Protein AF-A0A8H3MA98-F1 (afdb_monomer_lite)

Sequence (346 aa):
MFLDQIIQPDSAFFKSWNEIKNSLHNKKGPIPLWYKHMINQYTLNPNNLRLNFDLPHLPQQTLHVKRLKKGFNSPNQTICPRNSWAHFWSPSVKDTTYGKILSKDNHNPNSPMMIMEHWVLCPIIDNSNDTREHTPNSRPNFLQPCKGCSLHYPYYIADLRPKTTERHTKKRVQTTQSHHSLRILAYNDYLRTHQLLDIESYRTFDNISLSSNFILNRYPLTFLHHFFLLSSDTVVTLFNFYETLSSFSLDTIIEIYTDGACNLEQRQDITMGIGWHITQPSTPLPITFSGSCKHFPSSTKAEAYAICTALLICPPRSKVNIYTDSLCCINTFHTITNALPHQDDN

Organism: NCBI:txid94130

pLDDT: mean 71.19, std 16.83, range [31.03, 95.56]

Foldseek 3Di:
DDPLLQAAQLQFFGDDPVSSLVVDPDNDDDDDPVVVVCLVPQAPDSVGRTGPDGDPDRPLRPPPPPDDDLPDPDAFDKDQDPQDKDWAQDPVVNWIWIWGWGIWGRHDPPDIDTDTFTKDDDPPPPPDDDPPPQDQQRDFQKIFGDPDDPPDDPPPPDDVPPPDDDDDDGPIDGDPGGRSSSGSSNVSVVCVVVVVPPVCPVVPPDPPPDDPPPPPPPDDPPFDDDDDDDDPVVSVLLQVLLVVQVPDDLAWEWEKEWAKAWDPPDPPFGKIKTKMWTPPPDDPDTPIDMDMDRPPDDRVVSRVVNVVSVVSSHDPSHHYDYHYPPPVVVVVVVVVVVPDPDPPDD

Secondary structure (DSSP, 8-state):
--HHHHB-TTSSBBPPHHHHHHHSS---SPPPHHHHHHHHHHEEETTTTEESS--SS---------PPP---SSSS-EE--TT-EEEEEETTTTEEEEEEEEEEE--STT--EEEEEEEEEPP----S-------GGGS--EEEE-S--TT--TT-------S---------EE-SS-HHHHHHHHHHHHHHHTT---TTTTTTS----S-HHHHTTTS-TTSSSSS----HHHHHHHHHHHHHHHTS-TT-EEEEEEEEEEE-S-TT--EEEEEEEEEES--SS--EEEEEE-SS--HHHHHHHHHHHHHHTSPTT-EEEEE---HHHHHHHHHHHHHS------

InterPro domains:
  IPR002156 Ribonuclease H domain [PF00075] (254-336)
  IPR002156 Ribonuclease H domain [PS50879] (250-346)
  IPR012337 Ribonuclease H-like superfamily [SSF53098] (254-335)
  IPR036397 Ribonuclease H superfamily [G3DSA:3.30.420.10] (243-345)

Radius of gyration: 27.19 Å; chains: 1; bounding box: 60×54×78 Å

Structure (mmCIF, N/CA/C/O backbone):
data_AF-A0A8H3MA98-F1
#
_entry.id   AF-A0A8H3MA98-F1
#
loop_
_atom_site.group_PDB
_atom_site.id
_atom_site.type_symbol
_atom_site.label_atom_id
_atom_site.label_alt_id
_atom_site.label_comp_id
_atom_site.label_asym_id
_atom_site.label_entity_id
_atom_site.label_seq_id
_atom_site.pdbx_PDB_ins_code
_atom_site.Cartn_x
_atom_site.Cartn_y
_atom_site.Cartn_z
_atom_site.occupancy
_atom_site.B_iso_or_equiv
_atom_si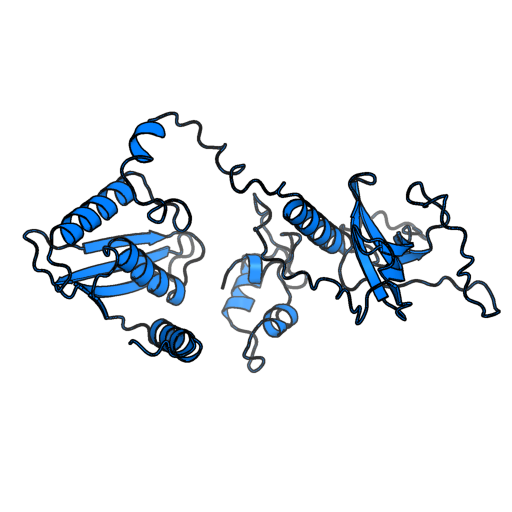te.auth_seq_id
_atom_site.auth_comp_id
_atom_site.auth_asym_id
_atom_site.auth_atom_id
_atom_site.pdbx_PDB_model_num
ATOM 1 N N . MET A 1 1 ? -8.381 2.790 -0.176 1.00 57.81 1 MET A N 1
ATOM 2 C CA . MET A 1 1 ? -7.480 2.959 -1.335 1.00 57.81 1 MET A CA 1
ATOM 3 C C . MET A 1 1 ? -6.496 4.053 -0.986 1.00 57.81 1 MET A C 1
ATOM 5 O O . MET A 1 1 ? -6.929 5.127 -0.588 1.00 57.81 1 MET A O 1
ATOM 9 N N . PHE A 1 2 ? -5.207 3.749 -1.040 1.00 61.91 2 PHE A N 1
ATOM 10 C CA . PHE A 1 2 ? -4.148 4.663 -0.618 1.00 61.91 2 PHE A CA 1
ATOM 11 C C . PHE A 1 2 ? -3.577 5.442 -1.807 1.00 61.91 2 PHE A C 1
ATOM 13 O O . PHE A 1 2 ? -3.721 5.031 -2.960 1.00 61.91 2 PHE A O 1
ATOM 20 N N . LEU A 1 3 ? -2.960 6.593 -1.532 1.00 66.12 3 LEU A N 1
ATOM 21 C CA . LEU A 1 3 ? -2.470 7.494 -2.574 1.00 66.12 3 LEU A CA 1
ATOM 22 C C . LEU A 1 3 ? -1.327 6.861 -3.399 1.00 66.12 3 LEU A C 1
ATOM 24 O O . LEU A 1 3 ? -1.285 7.002 -4.616 1.00 66.12 3 LEU A O 1
ATOM 28 N N . ASP A 1 4 ? -0.466 6.068 -2.767 1.00 63.50 4 ASP A N 1
ATOM 29 C CA . ASP A 1 4 ? 0.583 5.254 -3.402 1.00 63.50 4 ASP A CA 1
ATOM 30 C C . ASP A 1 4 ? 0.032 4.180 -4.370 1.00 63.50 4 ASP A C 1
ATOM 32 O O . ASP A 1 4 ? 0.682 3.791 -5.348 1.00 63.50 4 ASP A O 1
ATOM 36 N N . GLN A 1 5 ? -1.204 3.721 -4.153 1.00 68.00 5 GLN A N 1
ATOM 37 C CA . GLN A 1 5 ? -1.872 2.769 -5.042 1.00 68.00 5 GLN A CA 1
ATOM 38 C C . GLN A 1 5 ? -2.332 3.426 -6.344 1.00 68.00 5 GLN A C 1
ATOM 40 O O . GLN A 1 5 ? -2.392 2.744 -7.368 1.00 68.00 5 GLN A O 1
ATOM 45 N N . ILE A 1 6 ? -2.581 4.737 -6.340 1.00 75.00 6 ILE A N 1
ATOM 46 C CA . ILE A 1 6 ? -3.140 5.483 -7.476 1.00 75.00 6 ILE A CA 1
ATOM 47 C C . ILE A 1 6 ? -2.177 6.495 -8.095 1.00 75.00 6 ILE A C 1
ATOM 49 O O . ILE A 1 6 ? -2.437 6.938 -9.206 1.00 75.00 6 ILE A O 1
ATOM 53 N N . ILE A 1 7 ? -1.067 6.829 -7.438 1.00 76.88 7 ILE A N 1
ATOM 54 C CA . ILE A 1 7 ? 0.008 7.674 -7.972 1.00 76.88 7 ILE A CA 1
ATOM 55 C C . ILE A 1 7 ? 1.141 6.798 -8.520 1.00 76.88 7 ILE A C 1
ATOM 57 O O . ILE A 1 7 ? 1.413 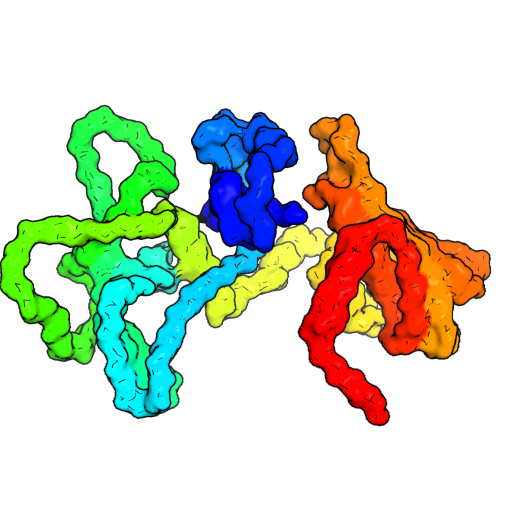5.701 -8.024 1.00 76.88 7 ILE A O 1
ATOM 61 N N . GLN A 1 8 ? 1.780 7.253 -9.593 1.00 73.00 8 GLN A N 1
ATOM 62 C CA . GLN A 1 8 ? 2.934 6.602 -10.203 1.00 73.00 8 GLN A CA 1
ATOM 63 C C . GLN A 1 8 ? 4.153 6.611 -9.260 1.00 73.00 8 GLN A C 1
ATOM 65 O O . GLN A 1 8 ? 4.227 7.424 -8.341 1.00 73.00 8 GLN A O 1
ATOM 70 N N . PRO A 1 9 ? 5.132 5.707 -9.441 1.00 66.94 9 PRO A N 1
ATOM 71 C CA . PRO A 1 9 ? 6.329 5.650 -8.592 1.00 66.94 9 PRO A CA 1
ATOM 72 C C . PRO A 1 9 ? 7.125 6.950 -8.511 1.00 66.94 9 PRO A C 1
ATOM 74 O O . PRO A 1 9 ? 7.810 7.189 -7.524 1.00 66.94 9 PRO A O 1
ATOM 77 N N . ASP A 1 10 ? 7.012 7.797 -9.529 1.00 63.84 10 ASP A N 1
ATOM 78 C CA . ASP A 1 10 ? 7.656 9.104 -9.585 1.00 63.84 10 ASP A CA 1
ATOM 79 C C . ASP A 1 10 ? 6.966 10.202 -8.777 1.00 63.84 10 ASP A C 1
ATOM 81 O O . ASP A 1 10 ? 7.481 11.311 -8.703 1.00 63.84 10 ASP A O 1
ATOM 85 N N . SER A 1 11 ? 5.831 9.898 -8.143 1.00 70.75 11 SER A N 1
ATOM 86 C CA . SER A 1 11 ? 5.064 10.840 -7.321 1.00 70.75 11 SER A CA 1
ATOM 87 C C . SER A 1 11 ? 4.593 12.096 -8.060 1.00 70.75 11 SER A C 1
ATOM 89 O O . SER A 1 11 ? 4.172 13.049 -7.417 1.00 70.75 11 SER A O 1
ATOM 91 N N . ALA A 1 12 ? 4.637 12.093 -9.396 1.00 73.50 12 ALA A N 1
ATOM 92 C CA . ALA A 1 12 ? 4.340 13.263 -10.222 1.00 73.50 12 ALA A CA 1
ATOM 93 C C . ALA A 1 12 ? 3.040 13.110 -11.030 1.00 73.50 12 ALA A C 1
ATOM 95 O O . ALA A 1 12 ? 2.461 14.101 -11.480 1.00 73.50 12 ALA A O 1
ATOM 96 N N . PHE A 1 13 ? 2.563 11.877 -11.219 1.00 79.94 13 PHE A N 1
ATOM 97 C CA . PHE A 1 13 ? 1.403 11.574 -12.059 1.00 79.94 13 PHE A CA 1
ATOM 98 C C . PHE A 1 13 ? 0.462 10.575 -11.386 1.00 79.94 13 PHE A C 1
ATOM 100 O O . PHE A 1 13 ? 0.907 9.652 -10.705 1.00 79.94 13 PHE A O 1
ATOM 107 N N . PHE A 1 14 ? -0.844 10.682 -11.636 1.00 82.62 14 PHE A N 1
ATOM 108 C CA . PHE A 1 14 ? -1.758 9.574 -11.364 1.00 82.62 14 PHE A CA 1
ATOM 109 C C . PHE A 1 14 ? -1.516 8.414 -12.338 1.00 82.62 14 PHE A C 1
ATOM 111 O O . PHE A 1 14 ? -1.150 8.592 -13.503 1.00 82.62 14 PHE A O 1
ATOM 118 N N . LYS A 1 15 ? -1.768 7.198 -11.860 1.00 79.50 15 LYS A N 1
ATOM 119 C CA . LYS A 1 15 ? -1.926 6.011 -12.696 1.00 79.50 15 LYS A CA 1
ATOM 120 C C . LYS A 1 15 ? -3.185 6.156 -13.544 1.00 79.50 15 LYS A C 1
ATOM 122 O O . LYS A 1 15 ? -4.213 6.688 -13.103 1.00 79.50 15 LYS A O 1
ATOM 127 N N . SER A 1 16 ? -3.124 5.643 -14.766 1.00 84.81 16 SER A N 1
ATOM 128 C CA . SER A 1 16 ? -4.316 5.556 -15.607 1.00 84.81 16 SER A CA 1
ATOM 129 C C . SER A 1 16 ? -5.339 4.598 -14.986 1.00 84.81 16 SER A C 1
ATOM 131 O O . SER A 1 16 ? -4.982 3.665 -14.259 1.00 84.81 16 SER A O 1
ATOM 133 N N . TRP A 1 17 ? -6.626 4.772 -15.303 1.00 84.62 17 TRP A N 1
ATOM 134 C CA . TRP A 1 17 ? -7.657 3.862 -14.797 1.00 84.62 17 TRP A CA 1
ATOM 135 C C . TRP A 1 17 ? -7.364 2.411 -15.185 1.00 84.62 17 TRP A C 1
ATOM 137 O O . TRP A 1 17 ? -7.581 1.506 -14.388 1.00 84.62 17 TRP A O 1
ATOM 147 N N . ASN A 1 18 ? -6.810 2.185 -16.378 1.00 82.25 18 ASN A N 1
ATOM 148 C CA . ASN A 1 18 ? -6.429 0.854 -16.841 1.00 82.25 18 ASN A CA 1
ATOM 149 C C . ASN A 1 18 ? -5.330 0.226 -15.968 1.00 82.25 18 ASN A C 1
ATOM 151 O O . ASN A 1 18 ? -5.401 -0.963 -15.664 1.00 82.25 18 ASN A O 1
ATOM 155 N N . GLU A 1 19 ? -4.348 1.008 -15.519 1.00 80.62 19 GLU A N 1
ATOM 156 C CA . GLU A 1 19 ? -3.292 0.539 -14.612 1.00 80.62 19 GLU A CA 1
ATOM 157 C C . GLU A 1 19 ? -3.839 0.196 -13.225 1.00 80.62 19 GLU A C 1
ATOM 159 O O . GLU A 1 19 ? -3.534 -0.872 -12.696 1.00 80.62 19 GLU A O 1
ATOM 164 N N . ILE A 1 20 ? -4.695 1.055 -12.663 1.00 81.25 20 ILE A N 1
ATOM 165 C CA . ILE A 1 20 ? -5.350 0.800 -11.371 1.00 81.25 20 ILE A CA 1
ATOM 166 C C . ILE A 1 20 ? -6.226 -0.449 -11.487 1.00 81.25 20 ILE A C 1
ATOM 168 O O . ILE A 1 20 ? -6.108 -1.376 -10.690 1.00 81.25 20 ILE A O 1
ATOM 172 N N . LYS A 1 21 ? -7.036 -0.535 -12.541 1.00 82.75 21 LYS A N 1
ATOM 173 C CA . LYS A 1 21 ? -7.922 -1.665 -12.828 1.00 82.75 21 LYS A CA 1
ATOM 174 C C . LYS A 1 21 ? -7.175 -2.990 -12.970 1.00 82.75 21 LYS A C 1
ATOM 176 O O . LYS A 1 21 ? -7.699 -4.020 -12.557 1.00 82.75 21 LYS A O 1
ATOM 181 N N . ASN A 1 22 ? -5.948 -2.982 -13.494 1.00 78.25 22 ASN A N 1
ATOM 182 C CA . ASN A 1 22 ? -5.110 -4.182 -13.570 1.00 78.25 22 ASN A CA 1
ATOM 183 C C . ASN A 1 22 ? -4.686 -4.713 -12.194 1.00 78.25 22 ASN A C 1
ATOM 185 O O . ASN A 1 22 ? -4.449 -5.916 -12.072 1.00 78.25 22 ASN A O 1
ATOM 189 N N . SER A 1 23 ? -4.609 -3.843 -11.182 1.00 70.94 23 SER A N 1
ATOM 190 C CA . SER A 1 23 ? -4.296 -4.212 -9.795 1.00 70.94 23 SER A CA 1
ATOM 191 C C . SER A 1 23 ? -5.515 -4.645 -8.971 1.00 70.94 23 SER A C 1
ATOM 193 O O . SER A 1 23 ? -5.351 -5.264 -7.925 1.00 70.94 23 SER A O 1
ATOM 195 N N . LEU A 1 24 ? -6.736 -4.360 -9.439 1.00 77.06 24 LEU A N 1
ATOM 196 C CA . LEU A 1 24 ? -7.974 -4.716 -8.745 1.00 77.06 24 LEU A CA 1
ATOM 197 C C . LEU A 1 24 ? -8.388 -6.169 -9.030 1.00 77.06 24 LEU A C 1
ATOM 199 O O . LEU A 1 24 ? -8.248 -6.671 -10.149 1.00 77.06 24 LEU A O 1
ATOM 203 N N . HIS A 1 25 ? -8.984 -6.824 -8.028 1.00 73.12 25 HIS A N 1
ATOM 204 C CA . HIS A 1 25 ? -9.571 -8.161 -8.178 1.00 73.12 25 HIS A CA 1
ATOM 205 C C . HIS A 1 25 ? -10.754 -8.167 -9.157 1.00 73.12 25 HIS A C 1
ATOM 207 O O . HIS A 1 25 ? -10.873 -9.072 -9.983 1.00 73.12 25 HIS A O 1
ATOM 213 N N . ASN A 1 26 ? -11.604 -7.135 -9.111 1.00 74.06 26 ASN A N 1
ATOM 214 C CA . ASN A 1 26 ? -12.725 -6.989 -10.033 1.00 74.06 26 ASN A CA 1
ATOM 215 C C . ASN A 1 26 ? -12.369 -6.033 -11.181 1.00 74.06 26 ASN A C 1
ATOM 217 O O . ASN A 1 26 ? -12.144 -4.841 -10.977 1.00 74.06 26 ASN A O 1
ATOM 221 N N . LYS A 1 27 ? -12.342 -6.568 -12.406 1.00 79.31 27 LYS A N 1
ATOM 222 C CA . LYS A 1 27 ? -11.971 -5.847 -13.636 1.00 79.31 27 LYS A CA 1
ATOM 223 C C . LYS A 1 27 ? -13.184 -5.454 -14.485 1.00 79.31 27 LYS A C 1
ATOM 225 O O . LYS A 1 27 ? -13.029 -5.113 -15.658 1.00 79.31 27 LYS A O 1
ATOM 230 N N . LYS A 1 28 ? -14.401 -5.525 -13.949 1.00 77.25 28 LYS A N 1
ATOM 231 C CA . LYS A 1 28 ? -15.627 -5.146 -14.667 1.00 77.25 28 LYS A CA 1
ATOM 232 C C . LYS A 1 28 ? -16.177 -3.822 -14.141 1.00 77.25 28 LYS A C 1
ATOM 234 O O . LYS A 1 28 ? -15.921 -3.448 -13.004 1.00 77.25 28 LYS A O 1
ATOM 239 N N . GLY A 1 29 ? -16.930 -3.127 -14.991 1.00 79.44 29 GLY A N 1
ATOM 240 C CA . GLY A 1 29 ? -17.639 -1.901 -14.631 1.00 79.44 29 GLY A CA 1
ATOM 241 C C . GLY A 1 29 ? -17.067 -0.611 -15.237 1.00 79.44 29 GLY A C 1
ATOM 242 O O . GLY A 1 29 ? -15.971 -0.617 -15.818 1.00 79.44 29 GLY A O 1
ATOM 243 N N . PRO A 1 30 ? -17.846 0.483 -15.139 1.00 85.06 30 PRO A N 1
ATOM 244 C CA . PRO A 1 30 ? -17.470 1.803 -15.630 1.00 85.06 30 PRO A CA 1
ATOM 245 C C . PRO A 1 30 ? -16.356 2.427 -14.781 1.00 85.06 30 PRO A C 1
ATOM 247 O O . PRO A 1 30 ? -16.070 1.985 -13.669 1.00 85.06 30 PRO A O 1
ATOM 250 N N . ILE A 1 31 ? -15.731 3.482 -15.308 1.00 84.81 31 ILE A N 1
ATOM 251 C CA . ILE A 1 31 ? -14.757 4.285 -14.560 1.00 84.81 31 ILE A CA 1
ATOM 252 C C . ILE A 1 31 ? -15.473 4.921 -13.353 1.00 84.81 31 ILE A C 1
ATOM 254 O O . ILE A 1 31 ? -16.435 5.666 -13.574 1.00 84.81 31 ILE A O 1
ATOM 258 N N . PRO A 1 32 ? -15.026 4.673 -12.109 1.00 84.69 32 PRO A N 1
ATOM 259 C CA . PRO A 1 32 ? -15.667 5.209 -10.919 1.00 84.69 32 PRO A CA 1
ATOM 260 C C . PRO A 1 32 ? -15.690 6.734 -10.899 1.00 84.69 32 PRO A C 1
ATOM 262 O O . PRO A 1 32 ? -14.745 7.399 -11.332 1.00 84.69 32 PRO A O 1
ATOM 265 N N . LEU A 1 33 ? -16.754 7.292 -10.323 1.00 84.75 33 LEU A N 1
ATOM 266 C CA . LEU A 1 33 ? -16.914 8.740 -10.179 1.00 84.75 33 LEU A CA 1
ATOM 267 C C . LEU A 1 33 ? -15.810 9.362 -9.319 1.00 84.75 33 LEU A C 1
ATOM 269 O O . LEU A 1 33 ? -15.324 10.438 -9.657 1.00 84.75 33 LEU A O 1
ATOM 273 N N . TRP A 1 34 ? -15.344 8.660 -8.280 1.00 84.94 34 TRP A N 1
ATOM 274 C CA . TRP A 1 34 ? -14.235 9.134 -7.448 1.00 84.94 34 TRP A CA 1
ATOM 275 C C . TRP A 1 34 ? -12.949 9.337 -8.265 1.00 84.94 34 TRP A C 1
ATOM 277 O O . TRP A 1 34 ? -12.231 10.302 -8.028 1.00 84.94 34 TRP A O 1
ATOM 287 N N . TYR A 1 35 ? -12.676 8.489 -9.266 1.00 85.50 35 TYR A N 1
ATOM 288 C CA . TYR A 1 35 ? -11.464 8.595 -10.088 1.00 85.50 35 TYR A CA 1
ATOM 289 C C . TYR A 1 35 ? -11.525 9.831 -10.984 1.00 85.50 35 TYR A C 1
ATOM 291 O O . TYR A 1 35 ? -10.573 10.604 -11.054 1.00 85.50 35 TYR A O 1
ATOM 299 N N . LYS A 1 36 ? -12.688 10.067 -11.607 1.00 85.19 36 LYS A N 1
ATOM 300 C CA . LYS A 1 36 ? -12.942 11.284 -12.391 1.00 85.19 36 LYS A CA 1
ATOM 301 C C . LYS A 1 36 ? -12.827 12.538 -11.525 1.00 85.19 36 LYS A C 1
ATOM 303 O O . LYS A 1 36 ? -12.210 13.512 -11.939 1.00 85.19 36 LYS A O 1
ATOM 308 N N . HIS A 1 37 ? -13.386 12.495 -10.316 1.00 84.12 37 HIS A N 1
ATOM 309 C CA . HIS A 1 37 ? -13.296 13.592 -9.359 1.00 84.12 37 HIS A CA 1
ATOM 310 C C . HIS A 1 37 ? -11.841 13.888 -8.974 1.00 84.12 37 HIS A C 1
ATOM 312 O O . HIS A 1 37 ? -11.422 15.040 -9.018 1.00 84.12 37 HIS A O 1
ATOM 318 N N . MET A 1 38 ? -11.052 12.854 -8.670 1.00 80.44 38 MET A N 1
ATOM 319 C CA . MET A 1 38 ? -9.644 13.021 -8.315 1.00 80.44 38 MET A CA 1
ATOM 320 C C . MET A 1 38 ? -8.817 13.626 -9.448 1.00 80.44 38 MET A C 1
ATOM 322 O O . MET A 1 38 ? -8.054 14.553 -9.198 1.00 80.44 38 MET A O 1
ATOM 326 N N . ILE A 1 39 ? -8.993 13.154 -10.686 1.00 84.94 39 ILE A N 1
ATOM 327 C CA . ILE A 1 39 ? -8.307 13.749 -11.838 1.00 84.94 39 ILE A CA 1
ATOM 328 C C . ILE A 1 39 ? -8.674 15.227 -11.963 1.00 84.94 39 ILE A C 1
ATOM 330 O O . ILE A 1 39 ? -7.790 16.068 -12.075 1.00 84.94 39 ILE A O 1
ATOM 334 N N . ASN A 1 40 ? -9.962 15.555 -11.904 1.00 82.38 40 ASN A N 1
ATOM 335 C CA . ASN A 1 40 ? -10.417 16.927 -12.117 1.00 82.38 40 ASN A CA 1
ATOM 336 C C . ASN A 1 40 ? -9.911 17.908 -11.047 1.00 82.38 40 ASN A C 1
ATOM 338 O O . ASN A 1 40 ? -9.696 19.071 -11.363 1.00 82.38 40 ASN A O 1
ATOM 342 N N . GLN A 1 41 ? -9.741 17.459 -9.801 1.00 80.62 41 GLN A N 1
ATOM 343 C CA . GLN A 1 41 ? -9.346 18.325 -8.681 1.00 80.62 41 GLN A CA 1
ATOM 344 C C . GLN A 1 41 ? -7.829 18.404 -8.475 1.00 80.62 41 GLN A C 1
ATOM 346 O O . GLN A 1 41 ? -7.305 19.444 -8.080 1.00 80.62 41 GLN A O 1
ATOM 351 N N . TYR A 1 42 ? -7.119 17.304 -8.723 1.00 78.88 42 TYR A N 1
ATOM 352 C CA . TYR A 1 42 ? -5.721 17.147 -8.317 1.00 78.88 42 TYR A CA 1
ATOM 353 C C . TYR A 1 42 ? -4.749 17.058 -9.493 1.00 78.88 42 TYR A C 1
ATOM 355 O O . TYR A 1 42 ? -3.586 16.718 -9.291 1.00 78.88 42 TYR A O 1
ATOM 363 N N . THR A 1 43 ? -5.198 17.338 -10.722 1.00 81.19 43 THR A N 1
ATOM 364 C CA . THR A 1 43 ? -4.310 17.395 -11.891 1.00 81.19 43 THR A CA 1
ATOM 365 C C . THR A 1 43 ? -4.256 18.780 -12.514 1.00 81.19 43 THR A C 1
ATOM 367 O O . THR A 1 43 ? -5.242 19.510 -12.524 1.00 81.19 43 THR A O 1
ATOM 370 N N . LEU A 1 44 ? -3.091 19.139 -13.060 1.00 75.50 44 LEU A N 1
ATOM 371 C CA . LEU A 1 44 ? -2.909 20.369 -13.840 1.00 75.50 44 LEU A CA 1
ATOM 372 C C . LEU A 1 44 ? -3.680 20.315 -15.164 1.00 75.50 44 LEU A C 1
ATOM 374 O O . LEU A 1 44 ? -4.127 21.338 -15.674 1.00 75.50 44 LEU A O 1
ATOM 378 N N . ASN A 1 45 ? -3.809 19.119 -15.741 1.00 73.69 45 ASN A N 1
ATOM 379 C CA . ASN A 1 45 ? -4.626 18.874 -16.917 1.00 73.69 45 ASN A CA 1
ATOM 380 C C . ASN A 1 45 ? -5.189 17.440 -16.851 1.00 73.69 45 ASN A C 1
ATOM 382 O O . ASN A 1 45 ? -4.407 16.487 -16.762 1.00 73.69 45 ASN A O 1
ATOM 386 N N . PRO A 1 46 ? -6.516 17.255 -16.975 1.00 67.12 46 PRO A N 1
ATOM 387 C CA . PRO A 1 46 ? -7.139 15.934 -16.929 1.00 67.12 46 PRO A CA 1
ATOM 388 C C . PRO A 1 46 ? -6.561 14.930 -17.934 1.00 67.12 46 PRO A C 1
ATOM 390 O O . PRO A 1 46 ? -6.580 13.725 -17.692 1.00 67.12 46 PRO A O 1
ATOM 393 N N . ASN A 1 47 ? -6.016 15.420 -19.052 1.00 72.06 47 ASN A N 1
ATOM 394 C CA . ASN A 1 47 ? -5.482 14.584 -20.124 1.00 72.06 47 ASN A CA 1
ATOM 395 C C . ASN A 1 47 ? -4.072 14.053 -19.843 1.00 72.06 47 ASN A C 1
ATOM 397 O O . ASN A 1 47 ? -3.703 13.012 -20.380 1.00 72.06 47 ASN A O 1
ATOM 401 N N . ASN A 1 48 ? -3.267 14.762 -19.043 1.00 71.69 48 ASN A N 1
ATOM 402 C CA . ASN A 1 48 ? -1.878 14.375 -18.780 1.00 71.69 48 ASN A CA 1
ATOM 403 C C . ASN A 1 48 ? -1.681 13.710 -17.413 1.00 71.69 48 ASN A C 1
ATOM 405 O O . ASN A 1 48 ? -0.580 13.238 -17.144 1.00 71.69 48 ASN A O 1
ATOM 409 N N . LEU A 1 49 ? -2.728 13.662 -16.576 1.00 81.12 49 LEU A N 1
ATOM 410 C CA . LEU A 1 49 ? -2.732 13.051 -15.241 1.00 81.12 49 LEU A CA 1
ATOM 411 C C . LEU A 1 49 ? -1.644 13.591 -14.295 1.00 81.12 49 LEU A C 1
ATOM 413 O O . LEU A 1 49 ? -1.351 12.962 -13.278 1.00 81.12 49 LEU A O 1
ATOM 417 N N . ARG A 1 50 ? -1.035 14.738 -14.616 1.00 80.00 50 ARG A N 1
ATOM 418 C CA . ARG A 1 50 ? 0.045 15.335 -13.829 1.00 80.00 50 ARG A CA 1
ATOM 419 C C . ARG A 1 50 ? -0.530 15.992 -12.593 1.00 80.00 50 ARG A C 1
ATOM 421 O O . ARG A 1 50 ? -1.424 16.824 -12.727 1.00 80.00 50 ARG A O 1
ATOM 428 N N . LEU A 1 51 ? 0.014 15.661 -11.431 1.00 80.12 51 LEU A N 1
ATOM 429 C CA . LEU A 1 51 ? -0.419 16.235 -10.164 1.00 80.12 51 LEU A CA 1
ATOM 430 C C . LEU A 1 51 ? -0.175 17.747 -10.139 1.00 80.12 51 LEU A C 1
ATOM 432 O O . LEU A 1 51 ? 0.796 18.241 -10.714 1.00 80.12 51 LEU A O 1
ATOM 436 N N . ASN A 1 52 ? -1.084 18.480 -9.500 1.00 80.62 52 ASN A N 1
ATOM 437 C CA . ASN A 1 52 ? -0.959 19.924 -9.273 1.00 80.62 52 ASN A CA 1
ATOM 438 C C . ASN A 1 52 ? -0.263 20.278 -7.951 1.00 80.62 52 ASN A C 1
ATOM 440 O O . ASN A 1 52 ? -0.135 21.458 -7.635 1.00 80.62 52 ASN A O 1
ATOM 444 N N . PHE A 1 53 ? 0.193 19.276 -7.204 1.00 74.62 53 PHE A N 1
ATOM 445 C CA . PHE A 1 53 ? 0.985 19.431 -5.995 1.00 74.62 53 PHE A CA 1
ATOM 446 C C . PHE A 1 53 ? 2.154 18.450 -6.013 1.00 74.62 53 PHE A C 1
ATOM 448 O O . PHE A 1 53 ? 2.050 17.356 -6.575 1.00 74.62 53 PHE A O 1
ATOM 455 N N . ASP A 1 54 ? 3.238 18.838 -5.353 1.00 67.25 54 ASP A N 1
ATOM 456 C CA . ASP A 1 54 ? 4.372 17.961 -5.101 1.00 67.25 54 ASP A CA 1
ATOM 457 C C . ASP A 1 54 ? 4.172 17.245 -3.763 1.00 67.25 54 ASP A C 1
ATOM 459 O O . ASP A 1 54 ? 3.736 17.836 -2.771 1.00 67.25 54 ASP A O 1
ATOM 463 N N . LEU A 1 55 ? 4.476 15.950 -3.727 1.00 64.81 55 LEU A N 1
ATOM 464 C CA . LEU A 1 55 ? 4.483 15.191 -2.482 1.00 64.81 55 LEU A CA 1
ATOM 465 C C . LEU A 1 55 ? 5.803 15.467 -1.746 1.00 64.81 55 LEU A C 1
ATOM 467 O O . LEU A 1 55 ? 6.862 15.208 -2.320 1.00 64.81 55 LEU A O 1
ATOM 471 N N . PRO A 1 56 ? 5.771 15.950 -0.486 1.00 52.47 56 PRO A N 1
ATOM 472 C CA . PRO A 1 56 ? 6.984 16.300 0.262 1.00 52.47 56 PRO A CA 1
ATOM 473 C C . PRO A 1 56 ? 7.909 15.094 0.483 1.00 52.47 56 PRO A C 1
ATOM 475 O O . PRO A 1 56 ? 9.119 15.258 0.626 1.00 52.47 56 PRO A O 1
ATOM 478 N N . HIS A 1 57 ? 7.354 13.878 0.442 1.00 53.28 57 HIS A N 1
ATOM 479 C CA . HIS A 1 57 ? 8.093 12.625 0.512 1.00 53.28 57 HIS A CA 1
ATOM 480 C C . HIS A 1 57 ? 7.572 11.646 -0.540 1.00 53.28 57 HIS A C 1
ATOM 482 O O . HIS A 1 57 ? 6.359 11.518 -0.722 1.00 53.28 57 HIS A O 1
ATOM 488 N N . LEU A 1 58 ? 8.492 10.942 -1.214 1.00 52.19 58 LEU A N 1
ATOM 489 C CA . LEU A 1 58 ? 8.161 9.808 -2.081 1.00 52.19 58 LEU A CA 1
ATOM 490 C C . LEU A 1 58 ? 7.314 8.839 -1.239 1.00 52.19 58 LEU A C 1
ATOM 492 O O . LEU A 1 58 ? 7.841 8.310 -0.255 1.00 52.19 58 LEU A O 1
ATOM 496 N N . PRO A 1 59 ? 6.026 8.609 -1.563 1.00 48.31 59 PRO A N 1
ATOM 497 C CA . PRO A 1 59 ? 5.214 7.650 -0.836 1.00 48.31 59 PRO A CA 1
ATOM 498 C C . PRO A 1 59 ? 5.987 6.341 -0.786 1.00 48.31 59 PRO A C 1
ATOM 500 O O . PRO A 1 59 ? 6.531 5.913 -1.809 1.00 48.31 59 PRO A O 1
ATOM 503 N N . GLN A 1 60 ? 6.065 5.720 0.390 1.00 49.78 60 GLN A N 1
ATOM 504 C CA . GLN A 1 60 ? 6.698 4.419 0.549 1.00 49.78 60 GLN A CA 1
ATOM 505 C C . GLN A 1 60 ? 5.874 3.390 -0.228 1.00 49.78 60 GLN A C 1
ATOM 507 O O . GLN A 1 60 ? 5.002 2.716 0.310 1.00 49.78 60 GLN A O 1
ATOM 512 N N . GLN A 1 61 ? 6.120 3.293 -1.532 1.00 51.81 61 GLN A N 1
ATOM 513 C CA . GLN A 1 61 ? 5.414 2.352 -2.369 1.00 51.81 61 GLN A CA 1
ATOM 514 C C . GLN A 1 61 ? 5.908 0.966 -1.980 1.00 51.81 61 GLN A C 1
ATOM 516 O O . GLN A 1 61 ? 7.108 0.660 -2.041 1.00 51.81 61 GLN A O 1
ATOM 521 N N . THR A 1 62 ? 4.978 0.097 -1.598 1.00 48.62 62 THR A N 1
ATOM 522 C CA . THR A 1 62 ? 5.211 -1.346 -1.530 1.00 48.62 62 THR A CA 1
ATOM 523 C C . THR A 1 62 ? 5.408 -1.856 -2.954 1.00 48.62 62 THR A C 1
ATOM 525 O O . THR A 1 62 ? 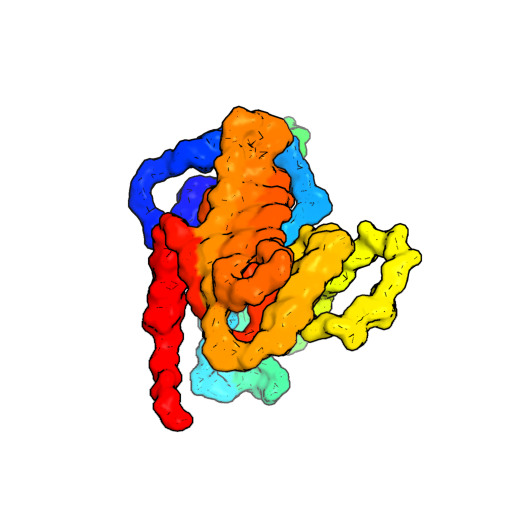4.547 -2.462 -3.582 1.00 48.62 62 THR A O 1
ATOM 528 N N . LEU A 1 63 ? 6.576 -1.554 -3.521 1.00 53.03 63 LEU A N 1
ATOM 529 C CA . LEU A 1 63 ? 6.958 -2.027 -4.834 1.00 53.03 63 LEU A CA 1
ATOM 530 C C . LEU A 1 63 ? 7.119 -3.539 -4.735 1.00 53.03 63 LEU A C 1
ATOM 532 O O . LEU A 1 63 ? 8.147 -4.039 -4.266 1.00 53.03 63 LEU A O 1
ATOM 536 N N . HIS A 1 64 ? 6.087 -4.262 -5.165 1.00 51.16 64 HIS A N 1
ATOM 537 C CA . HIS A 1 64 ? 6.170 -5.670 -5.520 1.00 51.16 64 HIS A CA 1
ATOM 538 C C . HIS A 1 64 ? 7.011 -5.792 -6.794 1.00 51.16 64 HIS A C 1
ATOM 540 O O . HIS A 1 64 ? 6.507 -6.029 -7.892 1.00 51.16 64 HIS A O 1
ATOM 546 N N . VAL A 1 65 ? 8.321 -5.585 -6.656 1.00 55.34 65 VAL A N 1
ATOM 547 C CA . VAL A 1 65 ? 9.272 -5.818 -7.737 1.00 55.34 65 VAL A CA 1
ATOM 548 C C . VAL A 1 65 ? 9.279 -7.320 -8.003 1.00 55.34 65 VAL A C 1
ATOM 550 O O . VAL A 1 65 ? 9.617 -8.122 -7.128 1.00 55.34 65 VAL A O 1
ATOM 553 N N . LYS A 1 66 ? 8.876 -7.725 -9.213 1.00 57.16 66 LYS A N 1
ATOM 554 C CA . LYS A 1 66 ? 8.987 -9.121 -9.646 1.00 57.16 66 LYS A CA 1
ATOM 555 C C . LYS A 1 66 ? 10.466 -9.479 -9.729 1.00 57.16 66 LYS A C 1
ATOM 557 O O . LYS A 1 66 ? 11.131 -9.170 -10.713 1.00 57.16 66 LYS A O 1
ATOM 562 N N . ARG A 1 67 ? 10.977 -10.136 -8.688 1.00 64.25 67 ARG A N 1
ATOM 563 C CA . ARG A 1 67 ? 12.359 -10.609 -8.671 1.00 64.25 67 ARG A CA 1
ATOM 564 C C . ARG A 1 67 ? 12.564 -11.666 -9.744 1.00 64.25 67 ARG A C 1
ATOM 566 O O . ARG A 1 67 ? 11.737 -12.559 -9.946 1.00 64.25 67 ARG A O 1
ATOM 573 N N . LEU A 1 68 ? 13.703 -11.565 -10.413 1.00 66.12 68 LEU A N 1
ATOM 574 C CA . LEU A 1 68 ? 14.132 -12.551 -11.385 1.00 66.12 68 LEU A CA 1
ATOM 575 C C . LEU A 1 68 ? 14.300 -13.900 -10.679 1.00 66.12 68 LEU A C 1
ATOM 577 O O . LEU A 1 68 ? 15.071 -14.031 -9.729 1.00 66.12 68 LEU A O 1
ATOM 581 N N . LYS A 1 69 ? 13.554 -14.912 -11.131 1.00 67.56 69 LYS A N 1
ATOM 582 C CA . LYS A 1 69 ? 13.670 -16.262 -10.574 1.00 67.56 69 LYS A CA 1
ATOM 583 C C . LYS A 1 69 ? 15.078 -16.802 -10.851 1.00 67.56 69 LYS A C 1
ATOM 585 O O . LYS A 1 69 ? 15.583 -16.673 -11.974 1.00 67.56 69 LYS A O 1
ATOM 590 N N . LYS A 1 70 ? 15.685 -17.421 -9.829 1.00 67.69 70 LYS A N 1
ATOM 591 C CA . LYS A 1 70 ? 16.978 -18.118 -9.943 1.00 67.69 70 LYS A CA 1
ATOM 592 C C . LYS A 1 70 ? 16.887 -19.227 -10.997 1.00 67.69 70 LYS A C 1
ATOM 594 O O . LYS A 1 70 ? 17.665 -19.227 -11.940 1.00 67.69 70 LYS A O 1
ATOM 599 N N . GLY A 1 71 ? 15.849 -20.064 -10.906 1.00 64.62 71 GLY A N 1
ATOM 600 C CA . GLY A 1 71 ? 15.510 -21.057 -11.931 1.00 64.62 71 GLY A CA 1
ATOM 601 C C . GLY A 1 71 ? 16.505 -22.213 -12.060 1.00 64.62 71 GLY A C 1
ATOM 602 O O . GLY A 1 71 ? 16.464 -22.906 -13.070 1.00 64.62 71 GLY A O 1
ATOM 603 N N . PHE A 1 72 ? 17.394 -22.400 -11.079 1.00 73.69 72 PHE A N 1
ATOM 604 C CA . PHE A 1 72 ? 18.319 -23.529 -11.034 1.00 73.69 72 PHE A CA 1
ATOM 605 C C . PHE A 1 72 ? 17.615 -24.762 -10.470 1.00 73.69 72 PHE A C 1
ATOM 607 O O . PHE A 1 72 ? 16.956 -24.670 -9.435 1.00 73.69 72 PHE A O 1
ATOM 614 N N . ASN A 1 73 ? 17.790 -25.898 -11.139 1.00 73.81 73 ASN A N 1
ATOM 615 C CA . ASN A 1 73 ? 17.284 -27.198 -10.700 1.00 73.81 73 ASN A CA 1
ATOM 616 C C . ASN A 1 73 ? 18.382 -28.030 -10.016 1.00 73.81 73 ASN A C 1
ATOM 618 O O . ASN A 1 73 ? 18.073 -28.994 -9.324 1.00 73.81 73 ASN A O 1
ATOM 622 N N . SER A 1 74 ? 19.654 -27.658 -10.195 1.00 68.31 74 SER A N 1
ATOM 623 C CA . SER A 1 74 ? 20.809 -28.331 -9.597 1.00 68.31 74 SER A CA 1
ATOM 624 C C . SER A 1 74 ? 21.944 -27.341 -9.273 1.00 68.31 74 SER A C 1
ATOM 626 O O . SER A 1 74 ? 22.007 -26.250 -9.859 1.00 68.31 74 SER A O 1
ATOM 628 N N . PRO A 1 75 ? 22.865 -27.686 -8.351 1.00 70.06 75 PRO A N 1
ATOM 629 C CA . PRO A 1 75 ? 24.153 -26.999 -8.240 1.00 70.06 75 PRO A CA 1
ATOM 630 C C . PRO A 1 75 ? 24.958 -27.153 -9.543 1.00 70.06 75 PRO A C 1
ATOM 632 O O . PRO A 1 75 ? 24.724 -28.091 -10.306 1.00 70.06 75 PRO A O 1
ATOM 635 N N . ASN A 1 76 ? 25.884 -26.226 -9.810 1.00 72.44 76 ASN A N 1
ATOM 636 C CA . ASN A 1 76 ? 26.741 -26.226 -11.006 1.00 72.44 76 ASN A CA 1
ATOM 637 C C . ASN A 1 76 ? 25.973 -26.171 -12.337 1.00 72.44 76 ASN A C 1
ATOM 639 O O . ASN A 1 76 ? 26.305 -26.847 -13.311 1.00 72.44 76 ASN A O 1
ATOM 643 N N . GLN A 1 77 ? 24.919 -25.359 -12.382 1.00 77.19 77 GLN A N 1
ATOM 644 C CA . GLN A 1 77 ? 24.119 -25.157 -13.584 1.00 77.19 77 GLN A CA 1
ATOM 645 C C . GLN A 1 77 ? 24.384 -23.777 -14.195 1.00 77.19 77 GLN A C 1
ATOM 647 O O . GLN A 1 77 ? 24.308 -22.756 -13.507 1.00 77.19 77 GLN A O 1
ATOM 652 N N . THR A 1 78 ? 24.623 -23.761 -15.507 1.00 79.69 78 THR A N 1
ATOM 653 C CA . THR A 1 78 ? 24.619 -22.553 -16.341 1.00 79.69 78 THR A CA 1
ATOM 654 C C . THR A 1 78 ? 23.308 -22.485 -17.112 1.00 79.69 78 THR A C 1
ATOM 656 O O . THR A 1 78 ? 22.932 -23.430 -17.806 1.00 79.69 78 THR A O 1
ATOM 659 N N . ILE A 1 79 ? 22.599 -21.365 -17.006 1.00 79.75 79 ILE A N 1
ATOM 660 C CA . ILE A 1 79 ? 21.360 -21.103 -17.740 1.00 79.75 79 ILE A CA 1
ATOM 661 C C . ILE A 1 79 ? 21.601 -19.919 -18.669 1.00 79.75 79 ILE A C 1
ATOM 663 O O . ILE A 1 79 ? 21.947 -18.836 -18.207 1.00 79.75 79 ILE A O 1
ATOM 667 N N . CYS A 1 80 ? 21.340 -20.098 -19.963 1.00 80.25 80 CYS A N 1
ATOM 668 C CA . CYS A 1 80 ? 21.394 -19.030 -20.964 1.00 80.25 80 CYS A CA 1
ATOM 669 C C . CYS A 1 80 ? 19.966 -18.637 -21.371 1.00 80.25 80 CYS A C 1
ATOM 671 O O . CYS A 1 80 ? 19.412 -19.205 -22.320 1.00 80.25 80 CYS A O 1
ATOM 673 N N . PRO A 1 81 ? 19.307 -17.729 -20.629 1.00 76.69 81 PRO A N 1
ATOM 674 C CA . PRO A 1 81 ? 17.920 -17.393 -20.898 1.00 76.69 81 PRO A CA 1
ATOM 675 C C . PRO A 1 81 ? 17.788 -16.607 -22.208 1.00 76.69 81 PRO A C 1
ATOM 677 O O . PRO A 1 81 ? 18.542 -15.676 -22.485 1.00 76.69 81 PRO A O 1
ATOM 680 N N . ARG A 1 82 ? 16.773 -16.933 -23.014 1.00 75.62 82 ARG A N 1
ATOM 681 C CA . ARG A 1 82 ? 16.446 -16.136 -24.205 1.00 75.62 82 ARG A CA 1
ATOM 682 C C . ARG A 1 82 ? 15.697 -14.866 -23.793 1.00 75.62 82 ARG A C 1
ATOM 684 O O . ARG A 1 82 ? 14.758 -14.928 -23.006 1.00 75.62 82 ARG A O 1
ATOM 691 N N . ASN A 1 83 ? 16.105 -13.722 -24.348 1.00 75.38 83 ASN A N 1
ATOM 692 C CA . ASN A 1 83 ? 15.424 -12.420 -24.235 1.00 75.38 83 ASN A CA 1
ATOM 693 C C . ASN A 1 83 ? 15.030 -12.003 -22.807 1.00 75.38 83 ASN A C 1
ATOM 695 O O . ASN A 1 83 ? 13.964 -11.431 -22.591 1.00 75.38 83 ASN A O 1
ATOM 699 N N . SER A 1 84 ? 15.897 -12.270 -21.833 1.00 80.81 84 SER A N 1
ATOM 700 C CA . SER A 1 84 ? 15.693 -11.822 -20.456 1.00 80.81 84 SER A CA 1
ATOM 701 C C . SER A 1 84 ? 16.445 -10.525 -20.189 1.00 80.81 84 SER A C 1
ATOM 703 O O . SER A 1 84 ? 17.585 -10.364 -20.618 1.00 80.81 84 SER A O 1
ATOM 705 N N . TRP A 1 85 ? 15.799 -9.609 -19.477 1.00 85.00 85 TRP A N 1
ATOM 706 C CA . TRP A 1 85 ? 16.318 -8.278 -19.176 1.00 85.00 85 TRP A CA 1
ATOM 707 C C . TRP A 1 85 ? 16.258 -8.018 -17.678 1.00 85.00 85 TRP A C 1
ATOM 709 O O . TRP A 1 85 ? 15.373 -8.526 -16.989 1.00 85.00 85 TRP A O 1
ATOM 719 N N . ALA A 1 86 ? 17.188 -7.209 -17.194 1.00 86.06 86 ALA A N 1
ATOM 720 C CA . ALA A 1 86 ? 17.212 -6.703 -15.837 1.00 86.06 86 ALA A CA 1
ATOM 721 C C . ALA A 1 86 ? 17.530 -5.207 -15.849 1.00 86.06 86 ALA A C 1
ATOM 723 O O . ALA A 1 86 ? 18.211 -4.703 -16.744 1.00 86.06 86 ALA A O 1
ATOM 724 N N . HIS A 1 87 ? 17.043 -4.506 -14.833 1.00 87.56 87 HIS A N 1
ATOM 725 C CA . HIS A 1 87 ? 17.487 -3.160 -14.512 1.00 87.56 87 HIS A CA 1
ATOM 726 C C . HIS A 1 87 ? 17.683 -3.063 -13.002 1.00 87.56 87 HIS A C 1
ATOM 728 O O . HIS A 1 87 ? 16.938 -3.680 -12.242 1.00 87.56 87 HIS A O 1
ATOM 734 N N . PHE A 1 88 ? 18.705 -2.335 -12.571 1.00 85.19 88 PHE A N 1
ATOM 735 C CA . PHE A 1 88 ? 19.048 -2.195 -11.158 1.00 85.19 88 PHE A CA 1
ATOM 736 C C . PHE A 1 88 ? 19.791 -0.883 -10.920 1.00 85.19 88 PHE A C 1
ATOM 738 O O . PHE A 1 88 ? 20.338 -0.287 -11.850 1.00 85.19 88 PHE A O 1
ATOM 745 N N . TRP A 1 89 ? 19.800 -0.424 -9.672 1.00 84.50 89 TRP A N 1
ATOM 746 C CA . TRP A 1 89 ? 20.527 0.778 -9.291 1.00 84.50 89 TRP A CA 1
ATOM 747 C C . TRP A 1 89 ? 22.005 0.453 -9.114 1.00 84.50 89 TRP A C 1
ATOM 749 O O . TRP A 1 89 ? 22.357 -0.454 -8.360 1.00 84.50 89 TRP A O 1
ATOM 759 N N . SER A 1 90 ? 22.866 1.200 -9.802 1.00 83.31 90 SER A N 1
ATOM 760 C CA . SER A 1 90 ? 24.314 1.073 -9.669 1.00 83.31 90 SER A CA 1
ATOM 761 C C . SER A 1 90 ? 24.859 2.233 -8.836 1.00 83.31 90 SER A C 1
ATOM 763 O O . SER A 1 90 ? 24.821 3.375 -9.303 1.00 83.31 90 SER A O 1
ATOM 765 N N . PRO A 1 91 ? 25.413 1.985 -7.632 1.00 81.50 91 PRO A N 1
ATOM 766 C CA . PRO A 1 91 ? 26.032 3.031 -6.813 1.00 81.50 91 PRO A CA 1
ATOM 767 C C . PRO A 1 91 ? 27.196 3.732 -7.514 1.00 81.50 91 PRO A C 1
ATOM 769 O O . PRO A 1 91 ? 27.387 4.932 -7.337 1.00 81.50 91 PRO A O 1
ATOM 772 N N . SER A 1 92 ? 27.942 2.997 -8.345 1.00 78.75 92 SER A N 1
ATOM 773 C CA . SER A 1 92 ? 29.082 3.522 -9.103 1.00 78.75 92 SER A CA 1
ATOM 774 C C . SER A 1 92 ? 28.654 4.541 -10.159 1.00 78.75 92 SER A C 1
ATOM 776 O O . SER A 1 92 ? 29.363 5.513 -10.394 1.00 78.75 92 SER A O 1
ATOM 778 N N . VAL A 1 93 ? 27.490 4.330 -10.783 1.00 78.38 93 VAL A N 1
ATOM 779 C CA . VAL A 1 93 ? 26.931 5.238 -11.803 1.00 78.38 93 VAL A CA 1
ATOM 780 C C . VAL A 1 93 ? 25.985 6.273 -11.178 1.00 78.38 93 VAL A C 1
ATOM 782 O O . VAL A 1 93 ? 25.728 7.309 -11.782 1.00 78.38 93 VAL A O 1
ATOM 785 N N . LYS A 1 94 ? 25.490 6.021 -9.955 1.00 82.62 94 LYS A N 1
ATOM 786 C CA . LYS A 1 94 ? 24.420 6.784 -9.278 1.00 82.62 94 LYS A CA 1
ATOM 787 C C . LYS A 1 94 ? 23.146 6.894 -10.124 1.00 82.62 94 LYS A C 1
ATOM 789 O O . LYS A 1 94 ? 22.421 7.894 -10.079 1.00 82.62 94 LYS A O 1
ATOM 794 N N . ASP A 1 95 ? 22.896 5.851 -10.907 1.00 81.94 95 ASP A N 1
ATOM 795 C CA . ASP A 1 95 ? 21.757 5.763 -11.804 1.00 81.94 95 ASP A CA 1
ATOM 796 C C . ASP A 1 95 ? 21.382 4.305 -12.108 1.00 81.94 95 ASP A C 1
ATOM 798 O O . ASP A 1 95 ? 22.059 3.353 -11.701 1.00 81.94 95 ASP A O 1
ATOM 802 N N . THR A 1 96 ? 20.278 4.120 -12.828 1.00 84.38 96 THR A N 1
ATOM 803 C CA . THR A 1 96 ? 19.796 2.801 -13.241 1.00 84.38 96 THR A CA 1
ATOM 804 C C . THR A 1 96 ? 20.559 2.261 -14.429 1.00 84.38 96 THR A C 1
ATOM 806 O O . THR A 1 96 ? 20.637 2.878 -15.487 1.00 84.38 96 THR A O 1
ATOM 809 N N . THR A 1 97 ? 21.081 1.055 -14.249 1.00 86.94 97 THR A N 1
ATOM 810 C CA . THR A 1 97 ? 21.785 0.288 -15.271 1.00 86.94 97 THR A CA 1
ATOM 811 C C . THR A 1 97 ? 20.825 -0.710 -15.904 1.00 86.94 97 THR A C 1
ATOM 813 O O . THR A 1 97 ? 20.116 -1.420 -15.190 1.00 86.94 97 THR A O 1
ATOM 816 N N . TYR A 1 98 ? 20.817 -0.789 -17.237 1.00 88.38 98 TYR A N 1
ATOM 817 C CA . TYR A 1 98 ? 20.014 -1.751 -17.994 1.00 88.38 98 TYR A CA 1
ATOM 818 C C . TYR A 1 98 ? 20.897 -2.866 -18.545 1.00 88.38 98 TYR A C 1
ATOM 820 O O . TYR A 1 98 ? 21.958 -2.607 -19.111 1.00 88.38 98 TYR A O 1
ATOM 828 N N . GLY A 1 99 ? 20.450 -4.111 -18.405 1.00 87.25 99 GLY A N 1
ATOM 829 C CA . GLY A 1 99 ? 21.212 -5.278 -18.822 1.00 87.25 99 GLY A CA 1
ATOM 830 C C . GLY A 1 99 ? 20.358 -6.317 -19.532 1.00 87.25 99 GLY A C 1
ATOM 831 O O . GLY A 1 99 ? 19.308 -6.716 -19.025 1.00 87.25 99 GLY A O 1
ATOM 832 N N . LYS A 1 100 ? 20.823 -6.805 -20.684 1.00 85.81 100 LYS A N 1
ATOM 833 C CA . LYS A 1 100 ? 20.298 -8.033 -21.285 1.00 85.81 100 LYS A CA 1
ATOM 834 C C . LYS A 1 100 ? 21.059 -9.218 -20.703 1.00 85.81 100 LYS A C 1
ATOM 836 O O . LYS A 1 100 ? 22.277 -9.281 -20.810 1.00 85.81 100 LYS A O 1
ATOM 841 N N . ILE A 1 101 ? 20.352 -10.160 -20.093 1.00 85.31 101 ILE A N 1
ATOM 842 C CA . ILE A 1 101 ? 20.959 -11.317 -19.433 1.00 85.31 101 ILE A CA 1
ATOM 843 C C . ILE A 1 101 ? 21.453 -12.296 -20.494 1.00 85.31 101 ILE A C 1
ATOM 845 O O . ILE A 1 101 ? 20.674 -12.743 -21.337 1.00 85.31 101 ILE A O 1
ATOM 849 N N . LEU A 1 102 ? 22.743 -12.621 -20.428 1.00 81.94 102 LEU A N 1
ATOM 850 C CA . LEU A 1 102 ? 23.399 -13.569 -21.323 1.00 81.94 102 LEU A CA 1
ATOM 851 C C . LEU A 1 102 ? 23.470 -14.956 -20.682 1.00 81.94 102 LEU A C 1
ATOM 853 O O . LEU A 1 102 ? 23.045 -15.937 -21.292 1.00 81.94 102 LEU A O 1
ATOM 857 N N . SER A 1 103 ? 23.938 -15.024 -19.433 1.00 80.56 103 SER A N 1
ATOM 858 C CA . SER A 1 103 ? 24.004 -16.260 -18.654 1.00 80.56 103 SER A CA 1
ATOM 859 C C . SER A 1 103 ? 23.729 -16.022 -17.169 1.00 80.56 103 SER A C 1
ATOM 861 O O . SER A 1 103 ? 23.877 -14.916 -16.639 1.00 80.56 103 SER A O 1
ATOM 863 N N . LYS A 1 104 ? 23.296 -17.086 -16.499 1.00 84.19 104 LYS A N 1
ATOM 864 C CA . LYS A 1 104 ? 23.209 -17.211 -15.047 1.00 84.19 104 LYS A CA 1
ATOM 865 C C . LYS A 1 104 ? 23.977 -18.458 -14.646 1.00 84.19 104 LYS A C 1
ATOM 867 O O . LYS A 1 104 ? 23.678 -19.531 -15.164 1.00 84.19 104 LYS A O 1
ATOM 872 N N . ASP A 1 105 ? 24.905 -18.324 -13.717 1.00 79.00 105 ASP A N 1
ATOM 873 C CA . ASP A 1 105 ? 25.836 -19.377 -13.332 1.00 79.00 105 ASP A CA 1
ATOM 874 C C . ASP A 1 105 ? 25.722 -19.668 -11.837 1.00 79.00 105 ASP A C 1
ATOM 876 O O . ASP A 1 105 ? 25.794 -18.761 -11.011 1.00 79.00 105 ASP A O 1
ATOM 880 N N . ASN A 1 106 ? 25.549 -20.942 -11.484 1.00 78.38 106 ASN A N 1
ATOM 881 C CA . ASN A 1 106 ? 25.448 -21.412 -10.097 1.00 78.38 106 ASN A CA 1
ATOM 882 C C . ASN A 1 106 ? 26.618 -22.333 -9.706 1.00 78.38 106 ASN A C 1
ATOM 884 O O . ASN A 1 106 ? 26.431 -23.311 -8.985 1.00 78.38 106 ASN A O 1
ATOM 888 N N . HIS A 1 107 ? 27.809 -22.060 -10.249 1.00 70.75 107 HIS A N 1
ATOM 889 C CA . HIS A 1 107 ? 29.029 -22.850 -10.013 1.00 70.75 107 HIS A CA 1
ATOM 890 C C . HIS A 1 107 ? 29.818 -22.409 -8.772 1.00 70.75 107 HIS A C 1
ATOM 892 O O . HIS A 1 107 ? 30.711 -23.122 -8.328 1.00 70.75 107 HIS A O 1
ATOM 898 N N . ASN A 1 108 ? 29.526 -21.231 -8.209 1.00 61.94 108 ASN A N 1
ATOM 899 C CA . ASN A 1 108 ? 30.226 -20.723 -7.030 1.00 61.94 108 ASN A CA 1
ATOM 900 C C . ASN A 1 108 ? 29.465 -21.123 -5.749 1.00 61.94 108 ASN A C 1
ATOM 902 O O . ASN A 1 108 ? 28.276 -20.804 -5.651 1.00 61.94 108 ASN A O 1
ATOM 906 N N . PRO A 1 109 ? 30.120 -21.757 -4.754 1.00 58.53 109 PRO A N 1
ATOM 907 C CA . PRO A 1 109 ? 29.481 -22.144 -3.494 1.00 58.53 109 PRO A CA 1
ATOM 908 C C . PRO A 1 109 ? 28.888 -20.962 -2.707 1.00 58.53 109 PRO A C 1
ATOM 910 O O . PRO A 1 109 ? 27.968 -21.166 -1.919 1.00 58.53 109 PRO A O 1
ATOM 913 N N . ASN A 1 110 ? 29.359 -19.729 -2.940 1.00 55.09 110 ASN A N 1
ATOM 914 C CA . ASN A 1 110 ? 29.000 -18.574 -2.112 1.00 55.09 110 ASN A CA 1
ATOM 915 C C . ASN A 1 110 ? 27.893 -17.683 -2.699 1.00 55.09 110 ASN A C 1
ATOM 917 O O . ASN A 1 110 ? 27.236 -16.971 -1.943 1.00 55.09 110 ASN A O 1
ATOM 921 N N . SER A 1 111 ? 27.657 -17.682 -4.017 1.00 66.75 111 SER A N 1
ATOM 922 C CA . SER A 1 111 ? 26.498 -16.993 -4.616 1.00 66.75 111 SER A CA 1
ATOM 923 C C . SER A 1 111 ? 26.351 -17.271 -6.119 1.00 66.75 111 SER A C 1
ATOM 925 O O . SER A 1 111 ? 27.353 -17.363 -6.829 1.00 66.75 111 SER A O 1
ATOM 927 N N . PRO A 1 112 ? 25.113 -17.354 -6.643 1.00 75.31 112 PRO A N 1
ATOM 928 C CA . PRO A 1 112 ? 24.884 -17.423 -8.081 1.00 75.31 112 PRO A CA 1
ATOM 929 C C . PRO A 1 112 ? 25.280 -16.105 -8.760 1.00 75.31 112 PRO A C 1
ATOM 931 O O . PRO A 1 112 ? 24.912 -15.024 -8.298 1.00 75.31 112 PRO A O 1
ATOM 934 N N . MET A 1 113 ? 25.976 -16.200 -9.890 1.00 77.00 113 MET A N 1
ATOM 935 C CA . MET A 1 113 ? 26.414 -15.071 -10.709 1.00 77.00 113 MET A CA 1
ATOM 936 C C . MET A 1 113 ? 25.479 -14.869 -11.906 1.00 77.00 113 MET A C 1
ATOM 938 O O . MET A 1 113 ? 24.886 -15.813 -12.430 1.00 77.00 113 MET A O 1
ATOM 942 N N . MET A 1 114 ? 25.347 -13.624 -12.362 1.00 79.31 114 MET A N 1
ATOM 943 C CA . MET A 1 114 ? 24.615 -13.282 -13.578 1.00 79.31 114 MET A CA 1
ATOM 944 C C . MET A 1 114 ? 25.475 -12.386 -14.462 1.00 79.31 114 MET A C 1
ATOM 946 O O . MET A 1 114 ? 25.977 -11.361 -14.005 1.00 79.31 114 MET A O 1
ATOM 950 N N . ILE A 1 115 ? 25.611 -12.764 -15.730 1.00 81.06 115 ILE A N 1
ATOM 951 C CA . ILE A 1 115 ? 26.349 -12.001 -16.737 1.00 81.06 115 ILE A CA 1
ATOM 952 C C . ILE A 1 115 ? 25.352 -11.326 -17.668 1.00 81.06 115 ILE A C 1
ATOM 954 O O . ILE A 1 115 ? 24.403 -11.945 -18.163 1.00 81.06 115 ILE A O 1
ATOM 958 N N . MET A 1 116 ? 25.565 -10.034 -17.897 1.00 84.44 116 MET A N 1
ATOM 959 C CA . MET A 1 116 ? 24.662 -9.190 -18.667 1.00 84.44 116 MET A CA 1
ATOM 960 C C . MET A 1 116 ? 25.431 -8.329 -19.663 1.00 84.44 116 MET A C 1
ATOM 962 O O . MET A 1 116 ? 26.480 -7.776 -19.345 1.00 84.44 116 MET A O 1
ATOM 966 N N . GLU A 1 117 ? 24.865 -8.170 -20.853 1.00 85.00 117 GLU A N 1
ATOM 967 C CA . GLU A 1 117 ? 25.257 -7.137 -21.804 1.00 85.00 117 GLU A CA 1
ATOM 968 C C . GLU A 1 117 ? 24.661 -5.803 -21.344 1.00 85.00 117 GLU A C 1
ATOM 970 O O . GLU A 1 117 ? 23.460 -5.730 -21.088 1.00 85.00 117 GLU A O 1
ATOM 975 N N . HIS A 1 118 ? 25.478 -4.756 -21.240 1.00 86.75 118 HIS A N 1
ATOM 976 C CA . HIS A 1 118 ? 25.042 -3.435 -20.785 1.00 86.75 118 HIS A CA 1
ATOM 977 C C . HIS A 1 118 ? 24.383 -2.626 -21.913 1.00 86.75 118 HIS A C 1
ATOM 979 O O . HIS A 1 118 ? 24.898 -2.547 -23.031 1.00 86.75 118 HIS A O 1
ATOM 985 N N . TRP A 1 119 ? 23.258 -1.983 -21.602 1.00 87.56 119 TRP A N 1
ATOM 986 C CA . TRP A 1 119 ? 22.483 -1.145 -22.513 1.00 87.56 119 TRP A CA 1
ATOM 987 C C . TRP A 1 119 ? 22.270 0.250 -21.917 1.00 87.56 119 TRP A C 1
ATOM 989 O O . TRP A 1 119 ? 22.037 0.400 -20.722 1.00 87.56 119 TRP A O 1
ATOM 999 N N . VAL A 1 120 ? 22.330 1.273 -22.768 1.00 84.56 120 VAL A N 1
ATOM 1000 C CA . VAL A 1 120 ? 22.200 2.689 -22.390 1.00 84.56 120 VAL A CA 1
ATOM 1001 C C . VAL A 1 120 ? 21.039 3.340 -23.128 1.00 84.56 120 VAL A C 1
ATOM 1003 O O . VAL A 1 120 ? 20.660 2.894 -24.212 1.00 84.56 120 VAL A O 1
ATOM 1006 N N . LEU A 1 121 ? 20.486 4.416 -22.570 1.00 81.12 121 LEU A N 1
ATOM 1007 C CA . LEU A 1 121 ? 19.478 5.217 -23.262 1.00 81.12 121 LEU A CA 1
ATOM 1008 C C . LEU A 1 121 ? 20.029 5.785 -24.571 1.00 81.12 121 LEU A C 1
ATOM 1010 O O . LEU A 1 121 ? 21.183 6.210 -24.657 1.00 81.12 121 LEU A O 1
ATOM 1014 N N . CYS A 1 122 ? 19.185 5.800 -25.598 1.00 73.12 122 CYS A N 1
ATOM 1015 C CA . CYS A 1 122 ? 19.477 6.508 -26.830 1.00 73.12 122 CYS A CA 1
ATOM 1016 C C . CYS A 1 122 ? 19.532 8.011 -26.518 1.00 73.12 122 CYS A C 1
ATOM 1018 O O . CYS A 1 122 ? 18.529 8.550 -26.045 1.00 73.12 122 CYS A O 1
ATOM 1020 N N . PRO A 1 123 ? 20.654 8.700 -26.792 1.00 60.69 123 PRO A N 1
ATOM 1021 C CA . PRO A 1 123 ? 20.679 10.152 -26.713 1.00 60.69 123 PRO A CA 1
ATOM 1022 C C . PRO A 1 123 ? 19.657 10.719 -27.702 1.00 60.69 123 PRO A C 1
ATOM 1024 O O . PRO A 1 123 ? 19.492 10.188 -28.809 1.00 60.69 123 PRO A O 1
ATOM 1027 N N . ILE A 1 124 ? 18.951 11.767 -27.281 1.00 59.44 124 ILE A N 1
ATOM 1028 C CA . ILE A 1 124 ? 18.041 12.506 -28.151 1.00 59.44 124 ILE A CA 1
ATOM 1029 C C . ILE A 1 124 ? 18.921 13.104 -29.252 1.00 59.44 124 ILE A C 1
ATOM 1031 O O . ILE A 1 124 ? 19.844 13.865 -28.975 1.00 59.44 124 ILE A O 1
ATOM 1035 N N . ILE A 1 125 ? 18.716 12.667 -30.494 1.00 52.28 125 ILE A N 1
ATOM 1036 C CA . ILE A 1 125 ? 19.293 13.359 -31.641 1.00 52.28 125 ILE A CA 1
ATOM 1037 C C . ILE A 1 125 ? 18.298 14.478 -31.913 1.00 52.28 125 ILE A C 1
ATOM 1039 O O . ILE A 1 125 ? 17.271 14.221 -32.543 1.00 52.28 125 ILE A O 1
ATOM 1043 N N . ASP A 1 126 ? 18.569 15.665 -31.372 1.00 44.25 126 ASP A N 1
ATOM 1044 C CA . ASP A 1 126 ? 17.825 16.892 -31.661 1.00 44.25 126 ASP A CA 1
ATOM 1045 C C . ASP A 1 126 ? 18.045 17.261 -33.132 1.00 44.25 126 ASP A C 1
ATOM 1047 O O . ASP A 1 126 ? 18.837 18.129 -33.489 1.00 44.25 126 ASP A O 1
ATOM 1051 N N . ASN A 1 127 ? 17.374 16.546 -34.030 1.00 43.44 127 ASN A N 1
ATOM 1052 C CA . ASN A 1 127 ? 17.230 16.999 -35.397 1.00 43.44 127 ASN A CA 1
ATOM 1053 C C . ASN A 1 127 ? 16.068 17.994 -35.415 1.00 43.44 127 ASN A C 1
ATOM 1055 O O . ASN A 1 127 ? 14.908 17.596 -35.358 1.00 43.44 127 ASN A O 1
ATOM 1059 N N . SER A 1 128 ? 16.436 19.270 -35.556 1.00 42.94 128 SER A N 1
ATOM 1060 C CA . SER A 1 128 ? 15.614 20.473 -35.750 1.00 42.94 128 SER A CA 1
ATOM 1061 C C . SER A 1 128 ? 15.047 21.138 -34.487 1.00 42.94 128 SER A C 1
ATOM 1063 O O . SER A 1 128 ? 14.095 20.656 -33.896 1.00 42.94 128 SER A O 1
ATOM 1065 N N . ASN A 1 129 ? 15.649 22.284 -34.137 1.00 42.59 129 ASN A N 1
ATOM 1066 C CA . ASN A 1 129 ? 15.061 23.551 -33.663 1.00 42.59 129 ASN A CA 1
ATOM 1067 C C . ASN A 1 129 ? 13.901 23.572 -32.644 1.00 42.59 129 ASN A C 1
ATOM 1069 O O . ASN A 1 129 ? 13.326 24.641 -32.448 1.00 42.59 129 ASN A O 1
ATOM 1073 N N . ASP A 1 130 ? 13.558 22.480 -31.968 1.00 44.75 130 ASP A N 1
ATOM 1074 C CA . ASP A 1 130 ? 12.553 22.500 -30.906 1.00 44.75 130 ASP A CA 1
ATOM 1075 C C . ASP A 1 130 ? 13.259 22.585 -29.547 1.00 44.75 130 ASP A C 1
ATOM 1077 O O . ASP A 1 130 ? 13.618 21.589 -28.930 1.00 44.75 130 ASP A O 1
ATOM 1081 N N . THR A 1 131 ? 13.486 23.812 -29.072 1.00 40.38 131 THR A N 1
ATOM 1082 C CA . THR A 1 131 ? 14.059 24.131 -27.749 1.00 40.38 131 THR A CA 1
ATOM 1083 C C . THR A 1 131 ? 13.106 23.821 -26.588 1.00 40.38 131 THR A C 1
ATOM 1085 O O . THR A 1 131 ? 13.272 24.325 -25.476 1.00 40.38 131 THR A O 1
ATOM 1088 N N . ARG A 1 132 ? 12.079 22.996 -26.813 1.00 46.62 132 ARG A N 1
ATOM 1089 C CA . ARG A 1 132 ? 11.168 22.555 -25.762 1.00 46.62 132 ARG A CA 1
ATOM 1090 C C . ARG A 1 132 ? 11.884 21.522 -24.912 1.00 46.62 132 ARG A C 1
ATOM 1092 O O . ARG A 1 132 ? 11.992 20.360 -25.286 1.00 46.62 132 ARG A O 1
ATOM 1099 N N . GLU A 1 133 ? 12.348 21.954 -23.745 1.00 43.69 133 GLU A N 1
ATOM 1100 C CA . GLU A 1 133 ? 12.848 21.074 -22.694 1.00 43.69 133 GLU A CA 1
ATOM 1101 C C . GLU A 1 133 ? 11.823 19.964 -22.417 1.00 43.69 133 GLU A C 1
ATOM 1103 O O . GLU A 1 133 ? 10.803 20.151 -21.748 1.00 43.69 133 GLU A O 1
ATOM 1108 N N . HIS A 1 134 ? 12.061 18.783 -22.987 1.00 46.75 134 HIS A N 1
ATOM 1109 C CA . HIS A 1 134 ? 11.198 17.636 -22.779 1.00 46.75 134 HIS A CA 1
ATOM 1110 C C . HIS A 1 134 ? 11.232 17.257 -21.298 1.00 46.75 134 HIS A C 1
ATOM 1112 O O . HIS A 1 134 ? 12.280 16.880 -20.760 1.00 46.75 134 HIS A O 1
ATOM 1118 N N . THR A 1 135 ? 10.065 17.313 -20.648 1.00 48.94 135 THR A N 1
ATOM 1119 C CA . THR A 1 135 ? 9.881 16.801 -19.285 1.00 48.94 135 THR A CA 1
ATOM 1120 C C . THR A 1 135 ? 10.456 15.378 -19.169 1.00 48.94 135 THR A C 1
ATOM 1122 O O . THR A 1 135 ? 10.366 14.613 -20.138 1.00 48.94 135 THR A O 1
ATOM 1125 N N . PRO A 1 136 ? 11.028 14.974 -18.019 1.00 50.72 136 PRO A N 1
ATOM 1126 C CA . PRO A 1 136 ? 11.719 13.688 -17.869 1.00 50.72 136 PRO A CA 1
ATOM 1127 C C . PRO A 1 136 ? 10.929 12.457 -18.352 1.00 50.72 136 PRO A C 1
ATOM 1129 O O . PRO A 1 136 ? 11.525 11.526 -18.889 1.00 50.72 136 PRO A O 1
ATOM 1132 N N . ASN A 1 137 ? 9.595 12.479 -18.238 1.00 51.31 137 ASN A N 1
ATOM 1133 C CA . ASN A 1 137 ? 8.702 11.405 -18.693 1.00 51.31 137 ASN A CA 1
ATOM 1134 C C . ASN A 1 137 ? 8.340 11.447 -20.186 1.00 51.31 137 ASN A C 1
ATOM 1136 O O . ASN A 1 137 ? 7.874 10.446 -20.721 1.00 51.31 137 ASN A O 1
ATOM 1140 N N . SER A 1 138 ? 8.564 12.572 -20.868 1.00 53.53 138 SER A N 1
ATOM 1141 C CA . SE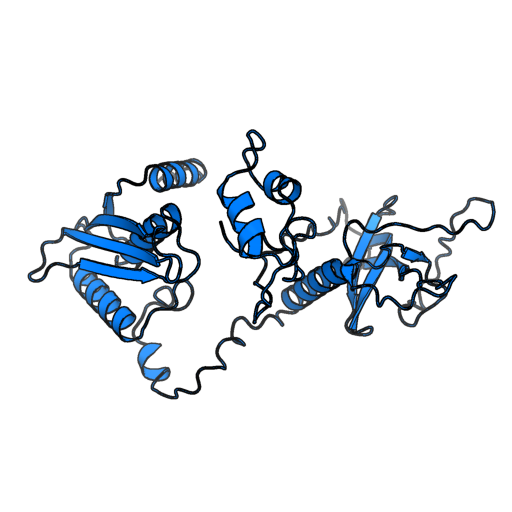R A 1 138 ? 8.333 12.723 -22.315 1.00 53.53 138 SER A CA 1
ATOM 1142 C C . SER A 1 138 ? 9.531 12.311 -23.176 1.00 53.53 138 SER A C 1
ATOM 1144 O O . SER A 1 138 ? 9.446 12.321 -24.402 1.00 53.53 138 SER A O 1
ATOM 1146 N N . ARG A 1 139 ? 10.651 11.929 -22.547 1.00 60.06 139 ARG A N 1
ATOM 1147 C CA . ARG A 1 139 ? 11.839 11.456 -23.260 1.00 60.06 139 ARG A CA 1
ATOM 1148 C C . ARG A 1 139 ? 11.594 10.067 -23.864 1.00 60.06 139 ARG A C 1
ATOM 1150 O O . ARG A 1 139 ? 10.939 9.231 -23.241 1.00 60.06 139 ARG A O 1
ATOM 1157 N N . PRO A 1 140 ? 12.133 9.786 -25.060 1.00 62.84 140 PRO A N 1
ATOM 1158 C CA . PRO A 1 140 ? 11.977 8.485 -25.686 1.00 62.84 140 PRO A CA 1
ATOM 1159 C C . PRO A 1 140 ? 12.674 7.384 -24.876 1.00 62.84 140 PRO A C 1
ATOM 1161 O O . PRO A 1 140 ? 13.868 7.434 -24.594 1.00 62.84 140 PRO A O 1
ATOM 1164 N N . ASN A 1 141 ? 11.917 6.336 -24.573 1.00 72.56 141 ASN A N 1
ATOM 1165 C CA . ASN A 1 141 ? 12.313 5.201 -23.739 1.00 72.56 141 ASN A CA 1
ATOM 1166 C C . ASN A 1 141 ? 13.092 4.119 -24.508 1.00 72.56 141 ASN A C 1
ATOM 1168 O O . ASN A 1 141 ? 12.853 2.926 -24.325 1.00 72.56 141 ASN A O 1
ATOM 1172 N N . PHE A 1 142 ? 13.981 4.516 -25.423 1.00 78.56 142 PHE A N 1
ATOM 1173 C CA . PHE A 1 142 ? 14.743 3.575 -26.248 1.00 78.56 142 PHE A CA 1
ATOM 1174 C C . PHE A 1 142 ? 16.131 3.314 -25.671 1.00 78.56 142 PHE A C 1
ATOM 1176 O O . PHE A 1 142 ? 16.886 4.239 -25.392 1.00 78.56 142 PHE A O 1
ATOM 1183 N N . LEU A 1 143 ? 16.497 2.042 -25.585 1.00 82.75 143 LEU A N 1
ATOM 1184 C CA . LEU A 1 143 ? 17.818 1.558 -25.215 1.00 82.75 143 LEU A CA 1
ATOM 1185 C C . LEU A 1 143 ? 18.603 1.133 -26.457 1.00 82.75 143 LEU A C 1
ATOM 1187 O O . LEU A 1 143 ? 18.031 0.588 -27.402 1.00 82.75 143 LEU A O 1
ATOM 1191 N N . GLN A 1 144 ? 19.917 1.330 -26.421 1.00 83.25 144 GLN A N 1
ATOM 1192 C CA . GLN A 1 144 ? 20.884 0.819 -27.391 1.00 83.25 144 GLN A CA 1
ATOM 1193 C C . GLN A 1 144 ? 22.042 0.103 -26.674 1.00 83.25 144 GLN A C 1
ATOM 1195 O O . GLN A 1 144 ? 22.320 0.423 -25.513 1.00 83.25 144 GLN A O 1
ATOM 1200 N N . PRO A 1 145 ? 22.746 -0.832 -27.339 1.00 83.06 145 PRO A N 1
ATOM 1201 C CA . PRO A 1 145 ? 23.911 -1.485 -26.753 1.00 83.06 145 PRO A CA 1
ATOM 1202 C C . PRO A 1 145 ? 24.966 -0.456 -26.345 1.00 83.06 145 PRO A C 1
ATOM 1204 O O . PRO A 1 145 ? 25.271 0.475 -27.101 1.00 83.06 145 PRO A O 1
ATOM 1207 N N . CYS A 1 146 ? 25.528 -0.617 -25.150 1.00 83.75 146 CYS A N 1
ATOM 1208 C CA . CYS A 1 146 ? 26.632 0.216 -24.705 1.00 83.75 146 CYS A CA 1
ATOM 1209 C C . CYS A 1 146 ? 27.875 -0.081 -25.556 1.00 83.75 146 CYS A C 1
ATOM 1211 O O . CYS A 1 146 ? 28.264 -1.235 -25.710 1.00 83.75 146 CYS A O 1
ATOM 1213 N N . LYS A 1 147 ? 28.529 0.960 -26.084 1.00 79.38 147 LYS A N 1
ATOM 1214 C CA . LYS A 1 147 ? 29.766 0.815 -26.876 1.00 79.38 147 LYS A CA 1
ATOM 1215 C C . LYS A 1 147 ? 31.016 0.540 -26.024 1.00 79.38 147 LYS A C 1
ATOM 1217 O O . LYS A 1 147 ? 32.091 0.355 -26.580 1.00 79.38 147 LYS A O 1
ATOM 1222 N N . GLY A 1 148 ? 30.871 0.541 -24.700 1.00 77.69 148 GLY A N 1
ATOM 1223 C CA . GLY A 1 148 ? 31.945 0.383 -23.722 1.00 77.69 148 GLY A CA 1
ATOM 1224 C C . GLY A 1 148 ? 31.724 1.311 -22.528 1.00 77.69 148 GLY A C 1
ATOM 1225 O O . GLY A 1 148 ? 31.370 2.476 -22.700 1.00 77.69 148 GLY A O 1
ATOM 1226 N N . CYS A 1 149 ? 31.896 0.791 -21.314 1.00 75.31 149 CYS A N 1
ATOM 1227 C CA . CYS A 1 149 ? 31.816 1.567 -20.077 1.00 75.31 149 CYS A CA 1
ATOM 1228 C C . CYS A 1 149 ? 32.674 0.929 -18.976 1.00 75.31 149 CYS A C 1
ATOM 1230 O O . CYS A 1 149 ? 33.143 -0.201 -19.108 1.00 75.31 149 CYS A O 1
ATOM 1232 N N . SER A 1 150 ? 32.820 1.638 -17.859 1.00 75.31 150 SER A N 1
ATOM 1233 C CA . SER A 1 150 ? 33.541 1.179 -16.665 1.00 75.31 150 SER A CA 1
ATOM 1234 C C . SER A 1 150 ? 32.875 0.013 -15.922 1.00 75.31 150 SER A C 1
ATOM 1236 O O . SER A 1 150 ? 33.492 -0.562 -15.035 1.00 75.31 150 SER A O 1
ATOM 1238 N N . LEU A 1 151 ? 31.641 -0.364 -16.282 1.00 73.06 151 LEU A N 1
ATOM 1239 C CA . LEU A 1 151 ? 30.957 -1.544 -15.731 1.00 73.06 151 LEU A CA 1
ATOM 1240 C C . LEU A 1 151 ? 31.396 -2.855 -16.401 1.00 73.06 151 LEU A C 1
ATOM 1242 O O . LEU A 1 151 ? 30.867 -3.919 -16.084 1.00 73.06 151 LEU A O 1
ATOM 1246 N N . HIS A 1 152 ? 32.313 -2.787 -17.366 1.00 72.62 152 HIS A N 1
ATOM 1247 C CA . HI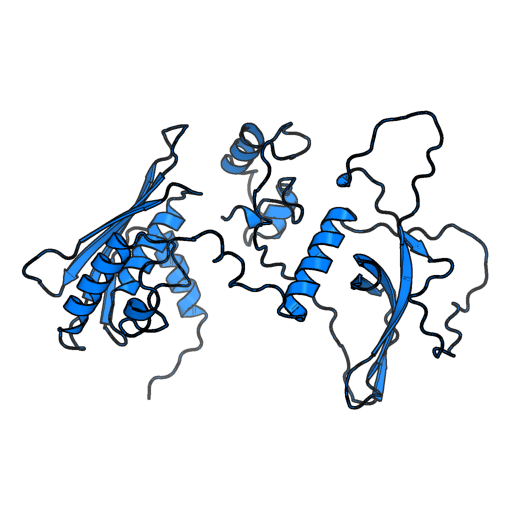S A 1 152 ? 32.842 -3.967 -18.027 1.00 72.62 152 HIS A CA 1
ATOM 1248 C C . HIS A 1 152 ? 33.634 -4.836 -17.041 1.00 72.62 152 HIS A C 1
ATOM 1250 O O . HIS A 1 152 ? 34.520 -4.342 -16.347 1.00 72.62 152 HIS A O 1
ATOM 1256 N N . TYR A 1 153 ? 33.331 -6.135 -17.003 1.00 68.88 153 TYR A N 1
ATOM 1257 C CA . TYR A 1 153 ? 34.065 -7.098 -16.188 1.00 68.88 153 TYR A CA 1
ATOM 1258 C C . TYR A 1 153 ? 35.249 -7.670 -16.990 1.00 68.88 153 TYR A C 1
ATOM 1260 O O . TYR A 1 153 ? 35.021 -8.456 -17.912 1.00 68.88 153 TYR A O 1
ATOM 1268 N N . PRO A 1 154 ? 36.505 -7.309 -16.657 1.00 59.91 154 PRO A N 1
ATOM 1269 C CA . PRO A 1 154 ? 37.671 -7.586 -17.502 1.00 59.91 154 PRO A CA 1
ATOM 1270 C C . PRO A 1 154 ? 38.068 -9.069 -17.559 1.00 59.91 154 PRO A C 1
ATOM 1272 O O . PRO A 1 154 ? 38.800 -9.469 -18.457 1.00 59.91 154 PRO A O 1
ATOM 1275 N N . TYR A 1 155 ? 37.582 -9.895 -16.628 1.00 55.94 155 TYR A N 1
ATOM 1276 C CA . TYR A 1 155 ? 37.903 -11.327 -16.554 1.00 55.94 155 TYR A CA 1
ATOM 1277 C C . TYR A 1 155 ? 36.871 -12.225 -17.251 1.00 55.94 155 TYR A C 1
ATOM 1279 O O . TYR A 1 155 ? 36.943 -13.449 -17.149 1.00 55.94 155 TYR A O 1
ATOM 1287 N N . TYR A 1 156 ? 35.897 -11.648 -17.964 1.00 58.44 156 TYR A N 1
ATOM 1288 C CA . TYR A 1 156 ? 34.969 -12.432 -18.772 1.00 58.44 156 TYR A CA 1
ATOM 1289 C C . TYR A 1 156 ? 35.587 -12.764 -20.137 1.00 58.44 156 TYR A C 1
ATOM 1291 O O . TYR A 1 156 ? 35.623 -11.926 -21.033 1.00 58.44 156 TYR A O 1
ATOM 1299 N N . ILE A 1 157 ? 36.079 -13.996 -20.290 1.00 52.59 157 ILE A N 1
ATOM 1300 C CA . ILE A 1 157 ? 36.833 -14.455 -21.475 1.00 52.59 157 ILE A CA 1
ATOM 1301 C C . ILE A 1 157 ? 35.920 -15.123 -22.531 1.00 52.59 157 ILE A C 1
ATOM 1303 O O . ILE A 1 157 ? 36.356 -15.436 -23.637 1.00 52.59 157 ILE A O 1
ATOM 1307 N N . ALA A 1 158 ? 34.631 -15.335 -22.240 1.00 53.91 158 ALA A N 1
ATOM 1308 C CA . ALA A 1 158 ? 33.733 -16.013 -23.174 1.00 53.91 158 ALA A CA 1
ATOM 1309 C C . ALA A 1 158 ? 33.217 -15.068 -24.276 1.00 53.91 158 ALA A C 1
ATOM 1311 O O . ALA A 1 158 ? 32.512 -14.091 -24.017 1.00 53.91 158 ALA A O 1
ATOM 1312 N N . ASP A 1 159 ? 33.523 -15.397 -25.532 1.00 50.41 159 ASP A N 1
ATOM 1313 C CA . ASP A 1 159 ? 33.006 -14.693 -26.705 1.00 50.41 159 ASP A CA 1
ATOM 1314 C C . ASP A 1 159 ? 31.555 -15.121 -26.990 1.00 50.41 159 ASP A C 1
ATOM 1316 O O . ASP A 1 159 ? 31.285 -16.049 -27.752 1.00 50.41 159 ASP A O 1
ATOM 1320 N N . LEU A 1 160 ? 30.598 -14.458 -26.334 1.00 50.66 160 LEU A N 1
ATOM 1321 C CA . LEU A 1 160 ? 29.161 -14.642 -26.572 1.00 50.66 160 LEU A CA 1
ATOM 1322 C C . LEU A 1 160 ? 28.617 -13.725 -27.680 1.00 50.66 160 LEU A C 1
ATOM 1324 O O . LEU A 1 160 ? 27.414 -13.441 -27.708 1.00 50.66 160 LEU A O 1
ATOM 1328 N N . ARG A 1 161 ? 29.461 -13.254 -28.613 1.00 50.75 161 ARG A N 1
ATOM 1329 C CA . ARG A 1 161 ? 28.959 -12.606 -29.832 1.00 50.75 161 ARG A CA 1
ATOM 1330 C C . ARG A 1 161 ? 27.940 -13.549 -30.489 1.00 50.75 161 ARG A C 1
ATOM 1332 O O . ARG A 1 161 ? 28.268 -14.710 -30.738 1.00 50.75 161 ARG A O 1
ATOM 1339 N N . PRO A 1 162 ? 26.695 -13.105 -30.755 1.00 39.34 162 PRO A N 1
ATOM 1340 C CA . PRO A 1 162 ? 25.709 -13.947 -31.414 1.00 39.34 162 PRO A CA 1
ATOM 1341 C C . PRO A 1 162 ? 26.299 -14.497 -32.714 1.00 39.34 162 PRO A C 1
ATOM 1343 O O . PRO A 1 162 ? 26.663 -13.724 -33.601 1.00 39.34 162 PRO A O 1
ATOM 1346 N N . LYS A 1 163 ? 26.392 -15.827 -32.838 1.00 35.81 163 LYS A N 1
ATOM 1347 C CA . LYS A 1 163 ? 26.700 -16.502 -34.104 1.00 35.81 163 LYS A CA 1
ATOM 1348 C C . LYS A 1 163 ? 25.502 -16.382 -35.047 1.00 35.81 163 LYS A C 1
ATOM 1350 O O . LYS A 1 163 ? 24.831 -17.365 -35.320 1.00 35.81 163 LYS A O 1
ATOM 1355 N N . THR A 1 164 ? 25.226 -15.177 -35.526 1.00 34.66 164 THR A N 1
ATOM 1356 C CA . THR A 1 164 ? 24.479 -14.958 -36.763 1.00 34.66 164 THR A CA 1
ATOM 1357 C C . THR A 1 164 ? 24.998 -13.693 -37.421 1.00 34.66 164 THR A C 1
ATOM 1359 O O . THR A 1 164 ? 24.887 -12.589 -36.887 1.00 34.66 164 THR A O 1
ATOM 1362 N N . THR A 1 165 ? 25.595 -13.947 -38.575 1.00 36.41 165 THR A N 1
ATOM 1363 C CA . THR A 1 165 ? 25.736 -13.110 -39.757 1.00 36.41 165 THR A CA 1
ATOM 1364 C C . THR A 1 165 ? 24.712 -11.974 -39.870 1.00 36.41 165 THR A C 1
ATOM 1366 O O . THR A 1 165 ? 23.531 -12.148 -39.591 1.00 36.41 165 THR A O 1
ATOM 1369 N N . GLU A 1 166 ? 25.208 -10.850 -40.390 1.00 31.03 166 GLU A N 1
ATOM 1370 C CA . GLU A 1 166 ? 24.477 -9.705 -40.954 1.00 31.03 166 GLU A CA 1
ATOM 1371 C C . GLU A 1 166 ? 24.220 -8.480 -40.053 1.00 31.03 166 GLU A C 1
ATOM 1373 O O . GLU A 1 166 ? 23.284 -8.384 -39.267 1.00 31.03 166 GLU A O 1
ATOM 1378 N N . ARG A 1 167 ? 25.092 -7.489 -40.294 1.00 33.62 167 ARG A N 1
ATOM 1379 C CA . ARG A 1 167 ? 24.784 -6.087 -40.624 1.00 33.62 167 ARG A CA 1
ATOM 1380 C C . ARG A 1 167 ? 23.951 -5.280 -39.620 1.00 33.62 167 ARG A C 1
ATOM 1382 O O . ARG A 1 167 ? 22.739 -5.405 -39.509 1.00 33.62 167 ARG A O 1
ATOM 1389 N N . HIS A 1 168 ? 24.642 -4.317 -39.006 1.00 38.44 168 HIS A N 1
ATOM 1390 C CA . HIS A 1 168 ? 24.220 -2.918 -38.866 1.00 38.44 168 HIS A CA 1
ATOM 1391 C C . HIS A 1 168 ? 22.727 -2.634 -39.098 1.00 38.44 168 HIS A C 1
ATOM 1393 O O . HIS A 1 168 ? 22.327 -2.094 -40.123 1.00 38.44 168 HIS A O 1
ATOM 1399 N N . THR A 1 169 ? 21.906 -2.899 -38.093 1.00 40.38 169 THR A N 1
ATOM 1400 C CA . THR A 1 169 ? 20.639 -2.195 -37.907 1.00 40.38 169 THR A CA 1
ATOM 1401 C C . THR A 1 169 ? 20.599 -1.782 -36.444 1.00 40.38 169 THR A C 1
ATOM 1403 O O . THR A 1 169 ? 20.997 -2.546 -35.564 1.00 40.38 169 THR A O 1
ATOM 1406 N N . LYS A 1 170 ? 20.247 -0.524 -36.165 1.00 53.72 170 LYS A N 1
ATOM 1407 C CA . LYS A 1 170 ? 20.186 0.042 -34.810 1.00 53.72 170 LYS A CA 1
ATOM 1408 C C . LYS A 1 170 ? 19.186 -0.780 -33.983 1.00 53.72 170 LYS A C 1
ATOM 1410 O O . LYS A 1 170 ? 18.002 -0.460 -33.984 1.00 53.72 170 LYS A O 1
ATOM 1415 N N . LYS A 1 171 ? 19.635 -1.847 -33.310 1.00 62.38 171 LYS A N 1
ATOM 1416 C CA . LYS A 1 171 ? 18.797 -2.628 -32.392 1.00 62.38 171 LYS A CA 1
ATOM 1417 C C . LYS A 1 171 ? 18.438 -1.710 -31.233 1.00 62.38 171 LYS A C 1
ATOM 1419 O O . LYS A 1 171 ? 19.259 -1.465 -30.355 1.00 62.38 171 LYS A O 1
ATOM 1424 N N . ARG A 1 172 ? 17.235 -1.148 -31.296 1.00 69.00 172 ARG A N 1
ATOM 1425 C CA . ARG A 1 172 ? 16.638 -0.341 -30.240 1.00 69.00 172 ARG A CA 1
ATOM 1426 C C . ARG A 1 172 ? 15.617 -1.191 -29.513 1.00 69.00 172 ARG A C 1
ATOM 1428 O O . ARG A 1 172 ? 14.854 -1.913 -30.149 1.00 69.00 172 ARG A O 1
ATOM 1435 N N . VAL A 1 173 ? 15.611 -1.103 -28.193 1.00 73.00 173 VAL A N 1
ATOM 1436 C CA . VAL A 1 173 ? 14.626 -1.787 -27.350 1.00 73.00 173 VAL A CA 1
ATOM 1437 C C . VAL A 1 173 ? 13.896 -0.737 -26.540 1.00 73.00 173 VAL A C 1
ATOM 1439 O O . VAL A 1 173 ? 14.531 0.163 -26.006 1.00 73.00 173 VAL A O 1
ATOM 1442 N N . GLN A 1 174 ? 12.572 -0.816 -26.480 1.00 75.38 174 GLN A N 1
ATOM 1443 C CA . GLN A 1 174 ? 11.765 0.143 -25.737 1.00 75.38 174 GLN A CA 1
ATOM 1444 C C . GLN A 1 174 ? 11.478 -0.382 -24.329 1.00 75.38 174 GLN A C 1
ATOM 1446 O O . GLN A 1 174 ? 11.076 -1.536 -24.172 1.00 75.38 174 GLN A O 1
ATOM 1451 N N . THR A 1 175 ? 11.677 0.448 -23.305 1.00 70.19 175 THR A N 1
ATOM 1452 C CA . THR A 1 175 ? 11.295 0.098 -21.933 1.00 70.19 175 THR A CA 1
ATOM 1453 C C . THR A 1 175 ? 9.790 0.252 -21.722 1.00 70.19 175 THR A C 1
ATOM 1455 O O . THR A 1 175 ? 9.116 1.032 -22.392 1.00 70.19 175 THR A O 1
ATOM 1458 N N . THR A 1 176 ? 9.250 -0.495 -20.760 1.00 68.62 176 THR A N 1
ATOM 1459 C CA . THR A 1 176 ? 7.816 -0.484 -20.427 1.00 68.62 176 THR A CA 1
ATOM 1460 C C . THR A 1 176 ? 7.360 0.791 -19.718 1.00 68.62 176 THR A C 1
ATOM 1462 O O . THR A 1 176 ? 6.168 1.065 -19.673 1.00 68.62 176 THR A O 1
ATOM 1465 N N . GLN A 1 177 ? 8.291 1.538 -19.123 1.00 69.94 177 GLN A N 1
ATOM 1466 C CA . GLN A 1 177 ? 8.055 2.763 -18.356 1.00 69.94 177 GLN A CA 1
ATOM 1467 C C . GLN A 1 177 ? 9.145 3.792 -18.658 1.00 69.94 177 GLN A C 1
ATOM 1469 O O . GLN A 1 177 ? 10.170 3.441 -19.255 1.00 69.94 177 GLN A O 1
ATOM 1474 N N . SER A 1 178 ? 8.931 5.040 -18.228 1.00 72.25 178 SER A N 1
ATOM 1475 C CA . SER A 1 178 ? 9.937 6.091 -18.361 1.00 72.25 178 SER A CA 1
ATOM 1476 C C . SER A 1 178 ? 11.220 5.737 -17.617 1.00 72.25 178 SER A C 1
ATOM 1478 O O . SER A 1 178 ? 11.207 5.016 -16.613 1.00 72.25 178 SER A O 1
ATOM 1480 N N . HIS A 1 179 ? 12.346 6.265 -18.096 1.00 74.69 179 HIS A N 1
ATOM 1481 C CA . HIS A 1 179 ? 13.612 6.118 -17.385 1.00 74.69 179 HIS A CA 1
ATOM 1482 C C . HIS A 1 179 ? 13.517 6.627 -15.942 1.00 74.69 179 HIS A C 1
ATOM 1484 O O . HIS A 1 179 ? 14.019 5.969 -15.038 1.00 74.69 179 HIS A O 1
ATOM 1490 N N . HIS A 1 180 ? 12.829 7.748 -15.714 1.00 70.56 180 HIS A N 1
ATOM 1491 C CA . HIS A 1 180 ? 12.665 8.317 -14.381 1.00 70.56 180 HIS A CA 1
ATOM 1492 C C . HIS A 1 180 ? 11.891 7.380 -13.441 1.00 70.56 180 HIS A C 1
ATOM 1494 O O . HIS A 1 180 ? 12.349 7.119 -12.329 1.00 70.56 180 HIS A O 1
ATOM 1500 N N . SER A 1 181 ? 10.785 6.786 -13.906 1.00 72.75 181 SER A N 1
ATOM 1501 C CA . SER A 1 181 ? 10.042 5.796 -13.118 1.00 72.75 181 SER A CA 1
ATOM 1502 C C . SER A 1 181 ? 10.904 4.567 -12.818 1.00 72.75 181 SER A C 1
ATOM 1504 O O . SER A 1 181 ? 11.008 4.151 -11.666 1.00 72.75 181 SER A O 1
ATOM 1506 N N . LEU A 1 182 ? 11.591 4.014 -13.826 1.00 75.56 182 LEU A N 1
ATOM 1507 C CA . LEU A 1 182 ? 12.484 2.859 -13.650 1.00 75.56 182 LEU A CA 1
ATOM 1508 C C . LEU A 1 182 ? 13.651 3.169 -12.710 1.00 75.56 182 LEU A C 1
ATOM 1510 O O . LEU A 1 182 ? 14.084 2.287 -11.967 1.00 75.56 182 LEU A O 1
ATOM 1514 N N . ARG A 1 183 ? 14.116 4.422 -12.717 1.00 79.44 183 ARG A N 1
ATOM 1515 C CA . ARG A 1 183 ? 15.163 4.923 -11.834 1.00 79.44 183 ARG A CA 1
ATOM 1516 C C . ARG A 1 183 ? 14.756 4.896 -10.377 1.00 79.44 183 ARG A C 1
ATOM 1518 O O . ARG A 1 183 ? 15.502 4.387 -9.545 1.00 79.44 183 ARG A O 1
ATOM 1525 N N . ILE A 1 184 ? 13.555 5.375 -10.088 1.00 74.12 184 ILE A N 1
ATOM 1526 C CA . ILE A 1 184 ? 13.011 5.379 -8.731 1.00 74.12 184 ILE A CA 1
ATOM 1527 C C . ILE A 1 184 ? 12.731 3.952 -8.258 1.00 74.12 184 ILE A C 1
ATOM 1529 O O . ILE A 1 184 ? 13.090 3.598 -7.138 1.00 74.12 184 ILE A O 1
ATOM 1533 N N . LEU A 1 185 ? 12.178 3.096 -9.124 1.00 76.00 185 LEU A N 1
ATOM 1534 C CA . LEU A 1 185 ? 11.964 1.681 -8.804 1.00 76.00 185 LEU A CA 1
ATOM 1535 C C . LEU A 1 185 ? 13.272 0.969 -8.435 1.00 76.00 185 LEU A C 1
ATOM 1537 O O . LEU A 1 185 ? 13.329 0.259 -7.433 1.00 76.00 185 LEU A O 1
ATOM 1541 N N . ALA A 1 186 ? 14.316 1.169 -9.239 1.00 78.75 186 ALA A N 1
ATOM 1542 C CA . ALA A 1 186 ? 15.620 0.559 -9.022 1.00 78.75 186 ALA A CA 1
ATOM 1543 C C . ALA A 1 186 ? 16.300 1.087 -7.751 1.00 78.75 186 ALA A C 1
ATOM 1545 O O . ALA A 1 186 ? 16.892 0.307 -7.005 1.00 78.75 186 ALA A O 1
ATOM 1546 N N . TYR A 1 187 ? 16.205 2.394 -7.492 1.00 80.12 187 TYR A N 1
ATOM 1547 C CA . TYR A 1 187 ? 16.761 3.008 -6.289 1.00 80.12 187 TYR A CA 1
ATOM 1548 C C . TYR A 1 187 ? 16.059 2.514 -5.020 1.00 80.12 187 TYR A C 1
ATOM 1550 O O . TYR A 1 187 ? 16.723 2.108 -4.070 1.00 80.12 187 TYR A O 1
ATOM 1558 N N . ASN A 1 188 ? 14.726 2.453 -5.029 1.00 74.06 188 ASN A N 1
ATOM 1559 C CA . ASN A 1 188 ? 13.945 1.947 -3.901 1.00 74.06 188 ASN A CA 1
ATOM 1560 C C . ASN A 1 188 ? 14.240 0.467 -3.611 1.00 74.06 188 ASN A C 1
ATOM 1562 O O . ASN A 1 188 ? 14.323 0.078 -2.445 1.00 74.06 188 ASN A O 1
ATOM 1566 N N . ASP A 1 189 ? 14.422 -0.361 -4.648 1.00 76.44 189 ASP A N 1
ATOM 1567 C CA . ASP A 1 189 ? 14.848 -1.755 -4.471 1.00 76.44 189 ASP A CA 1
ATOM 1568 C C . ASP A 1 189 ? 16.250 -1.832 -3.853 1.00 76.44 189 ASP A C 1
ATOM 1570 O O . ASP A 1 189 ? 16.443 -2.557 -2.880 1.00 76.44 189 ASP A O 1
ATOM 1574 N N . TYR A 1 190 ? 17.193 -1.010 -4.327 1.00 79.81 190 TYR A N 1
ATOM 1575 C CA . TYR A 1 190 ? 18.545 -0.931 -3.771 1.00 79.81 190 TYR A CA 1
ATOM 1576 C C . TYR A 1 190 ? 18.569 -0.509 -2.302 1.00 79.81 190 TYR A C 1
ATOM 1578 O O . TYR A 1 190 ? 19.256 -1.146 -1.500 1.00 79.81 190 TYR A O 1
ATOM 1586 N N . LEU A 1 191 ? 17.818 0.530 -1.926 1.00 75.19 191 LEU A N 1
ATOM 1587 C CA . LEU A 1 191 ? 17.749 0.969 -0.533 1.00 75.19 191 LEU A CA 1
ATOM 1588 C C . LEU A 1 191 ? 17.154 -0.128 0.361 1.00 75.19 191 LEU A C 1
ATOM 1590 O O . LEU A 1 191 ? 17.638 -0.351 1.469 1.00 75.19 191 LEU A O 1
ATOM 1594 N N . ARG A 1 192 ? 16.153 -0.867 -0.137 1.00 71.19 192 ARG A N 1
ATOM 1595 C CA . ARG A 1 192 ? 15.550 -1.998 0.578 1.00 71.19 192 ARG A CA 1
ATOM 1596 C C . ARG A 1 192 ? 16.522 -3.168 0.733 1.00 71.19 192 ARG A C 1
ATOM 1598 O O . ARG A 1 192 ? 16.600 -3.740 1.815 1.00 71.19 192 ARG A O 1
ATOM 1605 N N . THR A 1 193 ? 17.252 -3.552 -0.316 1.00 71.81 193 THR A N 1
ATOM 1606 C CA . THR A 1 193 ? 18.194 -4.683 -0.246 1.00 71.81 193 THR A CA 1
ATOM 1607 C C . THR A 1 193 ? 19.387 -4.396 0.654 1.00 71.81 193 THR A C 1
ATOM 1609 O O . THR A 1 193 ? 19.888 -5.318 1.287 1.00 71.81 193 THR A O 1
ATOM 1612 N N . HIS A 1 194 ? 19.828 -3.139 0.723 1.00 72.56 194 HIS A N 1
ATOM 1613 C CA . HIS A 1 194 ? 20.963 -2.724 1.550 1.00 72.56 194 HIS A CA 1
ATOM 1614 C C . HIS A 1 194 ? 20.549 -2.242 2.945 1.00 72.56 194 HIS A C 1
ATOM 1616 O O . HIS A 1 194 ? 21.403 -1.759 3.677 1.00 72.56 194 HIS A O 1
ATOM 1622 N N . GLN A 1 195 ? 19.262 -2.353 3.309 1.00 66.38 195 GLN A N 1
ATOM 1623 C CA . GLN A 1 195 ? 18.722 -1.870 4.590 1.00 66.38 195 GLN A CA 1
ATOM 1624 C C . GLN A 1 195 ? 19.020 -0.378 4.853 1.00 66.38 195 GLN A C 1
ATOM 1626 O O . GLN A 1 195 ? 19.053 0.067 5.990 1.00 66.38 195 GLN A O 1
ATOM 1631 N N . LEU A 1 196 ? 19.221 0.404 3.787 1.00 64.31 196 LEU A N 1
ATOM 1632 C CA . LEU A 1 196 ? 19.468 1.850 3.841 1.00 64.31 196 LEU A CA 1
ATOM 1633 C C . LEU A 1 196 ? 18.165 2.657 3.879 1.00 64.31 196 LEU A C 1
ATOM 1635 O O . LEU A 1 196 ? 18.199 3.872 4.056 1.00 64.31 196 LEU A O 1
ATOM 1639 N N . LEU A 1 197 ? 17.014 1.997 3.691 1.00 53.50 197 LEU A N 1
ATOM 1640 C CA . LEU A 1 197 ? 15.734 2.534 4.145 1.00 53.50 197 LEU A CA 1
ATOM 1641 C C . LEU A 1 197 ? 15.720 2.441 5.663 1.00 53.50 197 LEU A C 1
ATOM 1643 O O . LEU A 1 197 ? 15.185 1.494 6.238 1.00 53.50 197 LEU A O 1
ATOM 1647 N N . ASP A 1 198 ? 16.341 3.427 6.287 1.00 42.47 198 ASP A N 1
ATOM 1648 C CA . ASP A 1 198 ? 16.208 3.633 7.706 1.00 42.47 198 ASP A CA 1
ATOM 1649 C C . ASP A 1 198 ? 14.762 4.077 7.952 1.00 42.47 198 ASP A C 1
ATOM 1651 O O . ASP A 1 198 ? 14.397 5.233 7.715 1.00 42.47 198 ASP A O 1
ATOM 1655 N N . ILE A 1 199 ? 13.915 3.132 8.372 1.00 44.62 199 ILE A N 1
ATOM 1656 C CA . ILE A 1 199 ? 12.549 3.401 8.851 1.00 44.62 199 ILE A CA 1
ATOM 1657 C C . ILE A 1 199 ? 12.598 4.442 9.994 1.00 44.62 199 ILE A C 1
ATOM 1659 O O . ILE A 1 199 ? 11.599 5.095 10.285 1.00 44.62 199 ILE A O 1
ATOM 1663 N N . GLU A 1 200 ? 13.772 4.669 10.596 1.00 38.06 200 GLU A N 1
ATOM 1664 C CA . GLU A 1 200 ? 14.004 5.659 11.646 1.00 38.06 200 GLU A CA 1
ATOM 1665 C C . GLU A 1 200 ? 14.358 7.069 11.141 1.00 38.06 200 GLU A C 1
ATOM 1667 O O . GLU A 1 200 ? 14.205 8.028 11.893 1.00 38.06 200 GLU A O 1
ATOM 1672 N N . SER A 1 201 ? 14.740 7.258 9.873 1.00 34.81 201 SER A N 1
ATOM 1673 C CA . SER A 1 201 ? 15.208 8.569 9.372 1.00 34.81 201 SER A CA 1
ATOM 1674 C C . SER A 1 201 ? 14.104 9.612 9.134 1.00 34.81 201 SER A C 1
ATOM 1676 O O . SER A 1 201 ? 14.405 10.786 8.932 1.00 34.81 201 SER A O 1
ATOM 1678 N N . TYR A 1 202 ? 12.828 9.229 9.247 1.00 38.16 202 TYR A N 1
ATOM 1679 C CA . TYR A 1 202 ? 11.714 10.180 9.365 1.00 38.16 202 TYR A CA 1
ATOM 1680 C C . TYR A 1 202 ? 11.455 10.633 10.814 1.00 38.16 202 TYR A C 1
ATOM 1682 O O . TYR A 1 202 ? 10.622 11.508 11.026 1.00 38.16 202 TYR A O 1
ATOM 1690 N N . ARG A 1 203 ? 12.171 10.092 11.817 1.00 39.19 203 ARG A N 1
ATOM 1691 C CA . ARG A 1 203 ? 12.054 10.528 13.223 1.00 39.19 203 ARG A CA 1
ATOM 1692 C C . ARG A 1 203 ? 12.849 11.799 13.551 1.00 39.19 203 ARG A C 1
ATOM 1694 O O . ARG A 1 203 ? 12.791 12.265 14.681 1.00 39.19 203 ARG A O 1
ATOM 1701 N N . THR A 1 204 ? 13.606 12.370 12.614 1.00 31.81 204 THR A N 1
ATOM 1702 C CA . THR A 1 204 ? 14.528 13.489 12.903 1.00 31.81 204 THR A CA 1
ATOM 1703 C C . THR A 1 204 ? 13.988 14.881 12.565 1.00 31.81 204 THR A C 1
ATOM 1705 O O . THR A 1 204 ? 14.741 15.850 12.620 1.00 31.81 204 THR A O 1
ATOM 1708 N N . PHE A 1 205 ? 12.682 15.017 12.322 1.00 36.31 205 PHE A N 1
ATOM 1709 C CA . PHE A 1 205 ? 11.979 16.302 12.436 1.00 36.31 205 PHE A CA 1
ATOM 1710 C C . PHE A 1 205 ? 11.010 16.303 13.619 1.00 36.31 205 PHE A C 1
ATOM 1712 O O . PHE A 1 205 ? 9.871 16.709 13.482 1.00 36.31 205 PHE A O 1
ATOM 1719 N N . ASP A 1 206 ? 11.486 15.882 14.789 1.00 32.38 206 ASP A N 1
ATOM 1720 C CA . ASP A 1 206 ? 10.903 16.286 16.067 1.00 32.38 206 ASP A CA 1
ATOM 1721 C C . ASP A 1 206 ? 12.042 16.506 17.069 1.00 32.38 206 ASP A C 1
ATOM 1723 O O . ASP A 1 206 ? 12.327 15.695 17.949 1.00 32.38 206 ASP A O 1
ATOM 1727 N N . ASN A 1 207 ? 12.712 17.656 16.948 1.00 37.25 207 ASN A N 1
ATOM 1728 C CA . ASN A 1 207 ? 13.385 18.262 18.094 1.00 37.25 207 ASN A CA 1
ATOM 1729 C C . ASN A 1 207 ? 12.310 18.776 19.065 1.00 37.25 207 ASN A C 1
ATOM 1731 O O . ASN A 1 207 ? 12.099 19.976 19.213 1.00 37.25 207 ASN A O 1
ATOM 1735 N N . ILE A 1 208 ? 11.640 17.846 19.740 1.00 36.91 208 ILE A N 1
ATOM 1736 C CA . ILE A 1 208 ? 11.081 18.068 21.067 1.00 36.91 208 ILE A CA 1
ATOM 1737 C C . ILE A 1 208 ? 11.707 16.996 21.949 1.00 36.91 208 ILE A C 1
ATOM 1739 O O . ILE A 1 208 ? 11.202 15.889 22.123 1.00 36.91 208 ILE A O 1
ATOM 1743 N N . SER A 1 209 ? 12.875 17.337 22.489 1.00 39.53 209 SER A N 1
ATOM 1744 C CA . SER A 1 209 ? 13.477 16.617 23.598 1.00 39.53 209 SER A CA 1
ATOM 1745 C C . SER A 1 209 ? 12.567 16.746 24.819 1.00 39.53 209 SER A C 1
ATOM 1747 O O . SER A 1 209 ? 12.724 17.655 25.632 1.00 39.53 209 SER A O 1
ATOM 1749 N N . LEU A 1 210 ? 11.613 15.831 24.962 1.00 35.81 210 LEU A N 1
ATOM 1750 C CA . LEU A 1 210 ? 10.980 15.566 26.244 1.00 35.81 210 LEU A CA 1
ATOM 1751 C C . LEU A 1 210 ? 10.678 14.064 26.3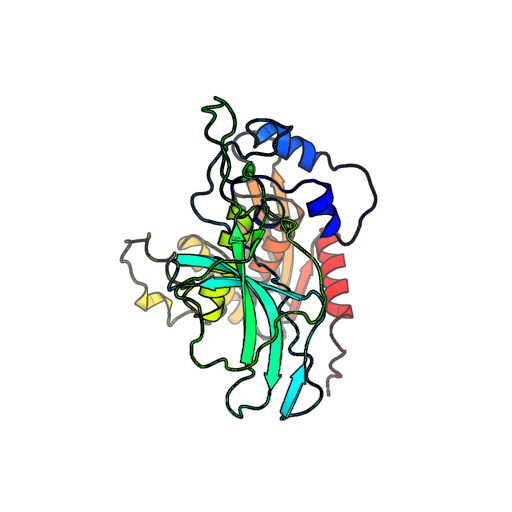81 1.00 35.81 210 LEU A C 1
ATOM 1753 O O . LEU A 1 210 ? 9.686 13.544 25.886 1.00 35.81 210 LEU A O 1
ATOM 1757 N N . SER A 1 211 ? 11.539 13.374 27.135 1.00 37.31 211 SER A N 1
ATOM 1758 C CA . SER A 1 211 ? 11.234 12.132 27.872 1.00 37.31 211 SER A CA 1
ATOM 1759 C C . SER A 1 211 ? 10.996 10.810 27.110 1.00 37.31 211 SER A C 1
ATOM 1761 O O . SER A 1 211 ? 10.246 9.955 27.573 1.00 37.31 211 SER A O 1
ATOM 1763 N N . SER A 1 212 ? 11.718 10.537 26.021 1.00 44.12 212 SER A N 1
ATOM 1764 C CA . SER A 1 212 ? 11.690 9.219 25.344 1.00 44.12 212 SER A CA 1
ATOM 1765 C C . SER A 1 212 ? 12.088 8.029 26.243 1.00 44.12 212 SER A C 1
ATOM 1767 O O . SER A 1 212 ? 11.578 6.923 26.070 1.00 44.12 212 SER A O 1
ATOM 1769 N N . ASN A 1 213 ? 12.921 8.248 27.266 1.00 41.94 213 ASN A N 1
ATOM 1770 C CA . ASN A 1 213 ? 13.358 7.185 28.184 1.00 41.94 213 ASN A CA 1
ATOM 1771 C C . ASN A 1 213 ? 12.329 6.806 29.268 1.00 41.94 213 ASN A C 1
ATOM 1773 O O . ASN A 1 213 ? 12.447 5.733 29.852 1.00 41.94 213 ASN A O 1
ATOM 1777 N N . PHE A 1 214 ? 11.315 7.638 29.538 1.00 42.41 214 PHE A N 1
ATOM 1778 C CA . PHE A 1 214 ? 10.263 7.294 30.509 1.00 42.41 214 PHE A CA 1
ATOM 1779 C C . PHE A 1 214 ? 9.118 6.484 29.887 1.00 42.41 214 PHE A C 1
ATOM 1781 O O . PHE A 1 214 ? 8.400 5.790 30.604 1.00 42.41 214 PHE A O 1
ATOM 1788 N N . ILE A 1 215 ? 8.963 6.539 28.560 1.00 45.72 215 ILE A N 1
ATOM 1789 C CA . ILE A 1 215 ? 7.884 5.856 27.840 1.00 45.72 215 ILE A CA 1
ATOM 1790 C C . ILE A 1 215 ? 8.282 4.403 27.531 1.00 45.72 215 ILE A C 1
ATOM 1792 O O . ILE A 1 215 ? 7.508 3.494 27.801 1.00 45.72 215 ILE A O 1
ATOM 1796 N N . LEU A 1 216 ? 9.512 4.139 27.078 1.00 43.94 216 LEU A N 1
ATOM 1797 C CA . LEU A 1 216 ? 9.920 2.820 26.558 1.00 43.94 216 LEU A CA 1
ATOM 1798 C C . LEU A 1 216 ? 9.776 1.630 27.535 1.00 43.94 216 LEU A C 1
ATOM 1800 O O . LEU A 1 216 ? 9.664 0.494 27.088 1.00 43.94 216 LEU A O 1
ATOM 1804 N N . ASN A 1 217 ? 9.755 1.878 28.848 1.00 44.81 217 ASN A N 1
ATOM 1805 C CA . ASN A 1 217 ? 9.696 0.832 29.877 1.00 44.81 217 ASN A CA 1
ATOM 1806 C C . ASN A 1 217 ? 8.283 0.542 30.422 1.00 44.81 217 ASN A C 1
ATOM 1808 O O . ASN A 1 217 ? 8.150 -0.310 31.297 1.00 44.81 217 ASN A O 1
ATOM 1812 N N . ARG A 1 218 ? 7.234 1.232 29.947 1.00 45.06 218 ARG A N 1
ATOM 1813 C CA . ARG A 1 218 ? 5.852 1.057 30.447 1.00 45.06 218 ARG A CA 1
ATOM 1814 C C . ARG A 1 218 ? 4.872 0.406 29.475 1.00 45.06 218 ARG A C 1
ATOM 1816 O O . ARG A 1 218 ? 3.800 0.011 29.914 1.00 45.06 218 ARG A O 1
ATOM 1823 N N . TYR A 1 219 ? 5.208 0.294 28.193 1.00 52.28 219 TYR A N 1
ATOM 1824 C CA . TYR A 1 219 ? 4.262 -0.161 27.169 1.00 52.28 219 TYR A CA 1
ATOM 1825 C C . TYR A 1 219 ? 4.750 -1.465 26.526 1.00 52.28 219 TYR A C 1
ATOM 1827 O O . TYR A 1 219 ? 5.947 -1.588 26.250 1.00 52.28 219 TYR A O 1
ATOM 1835 N N . PRO A 1 220 ? 3.864 -2.436 26.237 1.00 50.62 220 PRO A N 1
ATOM 1836 C CA . PRO A 1 220 ? 4.219 -3.579 25.402 1.00 50.62 220 PRO A CA 1
ATOM 1837 C C . PRO A 1 220 ? 4.823 -3.088 24.075 1.00 50.62 220 PRO A C 1
ATOM 1839 O O . PRO A 1 220 ? 4.291 -2.159 23.468 1.00 50.62 220 PRO A O 1
ATOM 1842 N N . LEU A 1 221 ? 5.906 -3.710 23.587 1.00 45.91 221 LEU A N 1
ATOM 1843 C CA . LEU A 1 221 ? 6.591 -3.316 22.336 1.00 45.91 221 LEU A CA 1
ATOM 1844 C C . LEU A 1 221 ? 5.655 -3.259 21.107 1.00 45.91 221 LEU A C 1
ATOM 1846 O O . LEU A 1 221 ? 5.953 -2.602 20.111 1.00 45.91 221 LEU A O 1
ATOM 1850 N N . THR A 1 222 ? 4.522 -3.954 21.182 1.00 47.88 222 THR A N 1
ATOM 1851 C CA . THR A 1 222 ? 3.469 -4.026 20.166 1.00 47.88 222 THR A CA 1
ATOM 1852 C C . THR A 1 222 ? 2.497 -2.845 20.191 1.00 47.88 222 THR A C 1
ATOM 1854 O O . THR A 1 222 ? 1.722 -2.697 19.251 1.00 47.88 222 THR A O 1
ATOM 1857 N N . PHE A 1 223 ? 2.501 -2.026 21.247 1.00 49.50 223 PHE A N 1
ATOM 1858 C CA . PHE A 1 223 ? 1.332 -1.231 21.610 1.00 49.50 223 PHE A CA 1
ATOM 1859 C C . PHE A 1 223 ? 1.194 0.084 20.840 1.00 49.50 223 PHE A C 1
ATOM 1861 O O . PHE A 1 223 ? 0.063 0.447 20.567 1.00 49.50 223 PHE A O 1
ATOM 1868 N N . LEU A 1 224 ? 2.244 0.815 20.432 1.00 49.28 224 LEU A N 1
ATOM 1869 C CA . LEU A 1 224 ? 1.967 2.194 19.969 1.00 49.28 224 LEU A CA 1
ATOM 1870 C C . LEU A 1 224 ? 2.803 2.821 18.855 1.00 49.28 224 LEU A C 1
ATOM 1872 O O . LEU A 1 224 ? 2.390 3.855 18.345 1.00 49.28 224 LEU A O 1
ATOM 1876 N N . HIS A 1 225 ? 3.907 2.232 18.399 1.00 46.94 225 HIS A N 1
ATOM 1877 C CA . HIS A 1 225 ? 4.813 2.986 17.514 1.00 46.94 225 HIS A CA 1
ATOM 1878 C C . HIS A 1 225 ? 4.774 2.658 16.017 1.00 46.94 225 HIS A C 1
ATOM 1880 O O . HIS A 1 225 ? 5.454 3.335 15.252 1.00 46.94 225 HIS A O 1
ATOM 1886 N N . HIS A 1 226 ? 3.983 1.676 15.568 1.00 47.94 226 HIS A N 1
ATOM 1887 C CA . HIS A 1 226 ? 4.028 1.243 14.160 1.00 47.94 226 HIS A CA 1
ATOM 1888 C C . HIS A 1 226 ? 2.752 1.485 13.343 1.00 47.94 226 HIS A C 1
ATOM 1890 O O . HIS A 1 226 ? 2.834 1.480 12.116 1.00 47.94 226 HIS A O 1
ATOM 1896 N N . PHE A 1 227 ? 1.594 1.718 13.972 1.00 49.09 227 PHE A N 1
ATOM 1897 C CA . PHE A 1 227 ? 0.315 1.753 13.244 1.00 49.09 227 PHE A CA 1
ATOM 1898 C C . PHE A 1 227 ? -0.390 3.116 13.233 1.00 49.09 227 PHE A C 1
ATOM 1900 O O . PHE A 1 227 ? -1.079 3.413 12.256 1.00 49.09 227 PHE A O 1
ATOM 1907 N N . PHE A 1 228 ? -0.195 3.967 14.250 1.00 59.38 228 PHE A N 1
ATOM 1908 C CA . PHE A 1 228 ? -0.895 5.251 14.363 1.00 59.38 228 PHE A CA 1
ATOM 1909 C C . PHE A 1 228 ? 0.025 6.390 14.824 1.00 59.38 228 PHE A C 1
ATOM 1911 O O . PHE A 1 228 ? 0.766 6.246 15.790 1.00 59.38 228 PHE A O 1
ATOM 1918 N N . LEU A 1 229 ? -0.076 7.545 14.158 1.00 64.12 229 LEU A N 1
ATOM 1919 C CA . LEU A 1 229 ? 0.421 8.831 14.659 1.00 64.12 229 LEU A CA 1
ATOM 1920 C C . LEU A 1 229 ? -0.656 9.424 15.575 1.00 64.12 229 LEU A C 1
ATOM 1922 O O . LEU A 1 229 ? -1.599 10.055 15.100 1.00 64.12 229 LEU A O 1
ATOM 1926 N N . LEU A 1 230 ? -0.552 9.151 16.873 1.00 67.94 230 LEU A N 1
ATOM 1927 C CA . LEU A 1 230 ? -1.475 9.643 17.897 1.00 67.94 230 LEU A CA 1
ATOM 1928 C C . LEU A 1 230 ? -0.822 10.783 18.683 1.00 67.94 230 LEU A C 1
ATOM 1930 O O . LEU A 1 230 ? 0.397 10.806 18.845 1.00 67.94 230 LEU A O 1
ATOM 1934 N N . SER A 1 231 ? -1.626 11.719 19.193 1.00 71.00 231 SER A N 1
ATOM 1935 C CA . SER A 1 231 ? -1.116 12.711 20.143 1.00 71.00 231 SER A CA 1
ATOM 1936 C C . SER A 1 231 ? -0.722 12.033 21.459 1.00 71.00 231 SER A C 1
ATOM 1938 O O . SER A 1 231 ? -1.264 10.982 21.818 1.00 71.00 231 SER A O 1
ATOM 1940 N N . SER A 1 232 ? 0.197 12.654 22.205 1.00 69.62 232 SER A N 1
ATOM 1941 C CA . SER A 1 232 ? 0.623 12.159 23.522 1.00 69.62 232 SER A CA 1
ATOM 1942 C C . SER A 1 232 ? -0.566 11.952 24.470 1.00 69.62 232 SER A C 1
ATOM 1944 O O . SER A 1 232 ? -0.634 10.943 25.168 1.00 69.62 232 SER A O 1
ATOM 1946 N N . ASP A 1 233 ? -1.542 12.860 24.452 1.00 74.69 233 ASP A N 1
ATOM 1947 C CA . ASP A 1 233 ? -2.730 12.767 25.308 1.00 74.69 233 ASP A CA 1
ATOM 1948 C C . ASP A 1 233 ? -3.616 11.573 24.931 1.00 74.69 233 ASP A C 1
ATOM 1950 O O . ASP A 1 233 ? -4.118 10.851 25.797 1.00 74.69 233 ASP A O 1
ATOM 1954 N N . THR A 1 234 ? -3.777 11.312 23.629 1.00 79.50 234 THR A N 1
ATOM 1955 C CA . THR A 1 234 ? -4.532 10.153 23.141 1.00 79.50 234 THR A CA 1
ATOM 1956 C C . THR A 1 234 ? -3.843 8.845 23.511 1.00 79.50 234 THR A C 1
ATOM 1958 O O . THR A 1 234 ? -4.507 7.917 23.963 1.00 79.50 234 THR A O 1
ATOM 1961 N N . VAL A 1 235 ? -2.517 8.781 23.381 1.00 78.69 235 VAL A N 1
ATOM 1962 C CA . VAL A 1 235 ? -1.707 7.631 23.805 1.00 78.69 235 VAL A CA 1
ATOM 1963 C C . VAL A 1 235 ? -1.934 7.309 25.281 1.00 78.69 235 VAL A C 1
ATOM 1965 O O . VAL A 1 235 ? -2.245 6.167 25.618 1.00 78.69 235 VAL A O 1
ATOM 1968 N N . VAL A 1 236 ? -1.829 8.315 26.151 1.00 80.19 236 VAL A N 1
ATOM 1969 C CA . VAL A 1 236 ? -2.035 8.144 27.597 1.00 80.19 236 VAL A CA 1
ATOM 1970 C C . VAL A 1 236 ? -3.460 7.678 27.894 1.00 80.19 236 VAL A C 1
ATOM 1972 O O . VAL A 1 236 ? -3.659 6.770 28.696 1.00 80.19 236 VAL A O 1
ATOM 1975 N N . THR A 1 237 ? -4.453 8.249 27.211 1.00 84.75 237 THR A N 1
ATOM 1976 C CA . THR A 1 237 ? -5.866 7.882 27.388 1.00 84.75 237 THR A CA 1
ATOM 1977 C C . THR A 1 237 ? -6.122 6.420 27.014 1.00 84.75 237 THR A C 1
ATOM 1979 O O . THR A 1 237 ? -6.697 5.674 27.804 1.00 84.75 237 THR A O 1
ATOM 1982 N N . LEU A 1 238 ? -5.645 5.983 25.844 1.00 86.19 238 LEU A N 1
ATOM 1983 C CA . LEU A 1 238 ? -5.784 4.594 25.395 1.00 86.19 238 LEU A CA 1
ATOM 1984 C C . LEU A 1 238 ? -5.054 3.620 26.323 1.00 86.19 238 LEU A C 1
ATOM 1986 O O . LEU A 1 238 ? -5.565 2.540 26.610 1.00 86.19 238 LEU A O 1
ATOM 1990 N N . PHE A 1 239 ? -3.885 4.006 26.833 1.00 83.38 239 PHE A N 1
ATOM 1991 C CA . PHE A 1 239 ? -3.163 3.186 27.797 1.00 83.38 239 PHE A CA 1
ATOM 1992 C C . PHE A 1 239 ? -3.909 3.044 29.127 1.00 83.38 239 PHE A C 1
ATOM 1994 O O . PHE A 1 239 ? -3.996 1.945 29.664 1.00 83.38 239 PHE A O 1
ATOM 2001 N N . ASN A 1 240 ? -4.517 4.116 29.634 1.00 85.75 240 ASN A N 1
ATOM 2002 C CA . ASN A 1 240 ? -5.327 4.037 30.850 1.00 85.75 240 ASN A CA 1
ATOM 2003 C C . ASN A 1 240 ? -6.517 3.077 30.677 1.00 85.75 240 ASN A C 1
ATOM 2005 O O . ASN A 1 240 ? -6.869 2.350 31.609 1.00 85.75 240 ASN A O 1
ATOM 2009 N N . PHE A 1 241 ? -7.117 3.028 29.483 1.00 89.62 241 PHE A N 1
ATOM 2010 C CA . PHE A 1 241 ? -8.149 2.038 29.168 1.00 89.62 241 PHE A CA 1
ATOM 2011 C C . PHE A 1 241 ? -7.598 0.614 29.129 1.00 89.62 241 PHE A C 1
ATOM 2013 O O . PHE A 1 241 ? -8.213 -0.278 29.707 1.00 89.62 241 PHE A O 1
ATOM 2020 N N . TYR A 1 242 ? -6.428 0.407 28.523 1.00 87.69 242 TYR A N 1
ATOM 2021 C CA . TYR A 1 242 ? -5.744 -0.886 28.538 1.00 87.69 242 TYR A CA 1
ATOM 2022 C C . TYR A 1 242 ? -5.463 -1.379 29.967 1.00 87.69 242 TYR A C 1
ATOM 2024 O O . TYR A 1 242 ? -5.766 -2.526 30.293 1.00 87.69 242 TYR A O 1
ATOM 2032 N N . GLU A 1 243 ? -4.936 -0.519 30.840 1.00 85.75 243 GLU A N 1
ATOM 2033 C CA . GLU A 1 243 ? -4.676 -0.852 32.248 1.00 85.75 243 GLU A CA 1
ATOM 2034 C C . GLU A 1 243 ? -5.974 -1.191 32.990 1.00 85.75 243 GLU A C 1
ATOM 2036 O O . GLU A 1 243 ? -6.045 -2.173 33.730 1.00 85.75 243 GLU A O 1
ATOM 2041 N N . THR A 1 244 ? -7.039 -0.427 32.728 1.00 88.12 244 THR A N 1
ATOM 2042 C CA . THR A 1 244 ? -8.366 -0.694 33.296 1.00 88.12 244 THR A CA 1
ATOM 2043 C C . THR A 1 244 ? -8.874 -2.069 32.865 1.00 88.12 244 THR A C 1
ATOM 2045 O O . THR A 1 244 ? -9.283 -2.856 33.714 1.00 88.12 244 THR A O 1
ATOM 2048 N N . LEU A 1 245 ? -8.797 -2.401 31.573 1.00 87.12 245 LEU A N 1
ATOM 2049 C CA . LEU A 1 245 ? -9.214 -3.705 31.050 1.00 87.12 245 LEU A CA 1
ATOM 2050 C C . LEU A 1 245 ? -8.331 -4.853 31.555 1.00 87.12 245 LEU A C 1
ATOM 2052 O O . LEU A 1 245 ? -8.836 -5.942 31.813 1.00 87.12 245 LEU A O 1
ATOM 2056 N N . SER A 1 246 ? -7.039 -4.600 31.760 1.00 86.62 246 SER A N 1
ATOM 2057 C CA . SER A 1 246 ? -6.086 -5.582 32.293 1.00 86.62 246 SER A CA 1
ATOM 2058 C C . SER A 1 246 ? -6.370 -5.970 33.746 1.00 86.62 246 SER A C 1
ATOM 2060 O O . SER A 1 246 ? -5.928 -7.026 34.191 1.00 86.62 246 SER A O 1
ATOM 2062 N N . SER A 1 247 ? -7.113 -5.142 34.488 1.00 86.88 247 SER A N 1
ATOM 2063 C CA . SER A 1 247 ? -7.512 -5.445 35.867 1.00 86.88 247 SER A CA 1
ATOM 2064 C C . SER A 1 247 ? -8.642 -6.480 35.978 1.00 86.88 247 SER A C 1
ATOM 2066 O O . SER A 1 247 ? -8.870 -7.023 37.060 1.00 86.88 247 SER A O 1
ATOM 2068 N N . PHE A 1 248 ? -9.341 -6.777 34.877 1.00 86.12 248 PHE A N 1
ATOM 2069 C CA . PHE A 1 248 ? -10.431 -7.751 34.852 1.00 86.12 248 PHE A CA 1
ATOM 2070 C C . PHE A 1 248 ? -9.926 -9.183 34.624 1.00 86.12 248 PHE A C 1
ATOM 2072 O O . PHE A 1 248 ? -8.845 -9.414 34.086 1.00 86.12 248 PHE A O 1
ATOM 2079 N N . SER A 1 249 ? -10.732 -10.171 35.033 1.00 83.81 249 SER A N 1
ATOM 2080 C CA . SER A 1 249 ? -10.417 -11.591 34.814 1.00 83.81 249 SER A CA 1
ATOM 2081 C C . SER A 1 249 ? -10.299 -11.907 33.320 1.00 83.81 249 SER A C 1
ATOM 2083 O O . SER A 1 249 ? -11.093 -11.406 32.526 1.00 83.81 249 SER A O 1
ATOM 2085 N N . LEU A 1 250 ? -9.379 -12.802 32.948 1.00 79.75 250 LEU A N 1
ATOM 2086 C CA . LEU A 1 250 ? -9.167 -13.245 31.561 1.00 79.75 250 LEU A CA 1
ATOM 2087 C C . LEU A 1 250 ? -10.403 -13.911 30.930 1.00 79.75 250 LEU A C 1
ATOM 2089 O O . LEU A 1 250 ? -10.540 -13.914 29.709 1.00 79.75 250 LEU A O 1
ATOM 2093 N N . ASP A 1 251 ? -11.310 -14.452 31.746 1.00 81.44 251 ASP A N 1
ATOM 2094 C CA . ASP A 1 251 ? -12.567 -15.046 31.274 1.00 81.44 251 ASP A CA 1
ATOM 2095 C C . ASP A 1 251 ? -13.654 -14.012 30.957 1.00 81.44 251 ASP A C 1
ATOM 2097 O O . ASP A 1 251 ? -14.693 -14.358 30.390 1.00 81.44 251 ASP A O 1
ATOM 2101 N N . THR A 1 252 ? -13.421 -12.745 31.302 1.00 86.81 252 THR A N 1
ATOM 2102 C CA . THR A 1 252 ? -14.352 -11.651 31.028 1.00 86.81 252 THR A CA 1
ATOM 2103 C C . THR A 1 252 ? -14.405 -11.395 29.527 1.00 86.81 252 THR A C 1
ATOM 2105 O O . THR A 1 252 ? -13.380 -11.157 28.887 1.00 86.81 252 THR A O 1
ATOM 2108 N N . ILE A 1 253 ? -15.611 -11.429 28.965 1.00 91.50 253 ILE A N 1
ATOM 2109 C CA . ILE A 1 253 ? -15.839 -11.087 27.563 1.00 91.50 253 ILE A CA 1
ATOM 2110 C C . ILE A 1 253 ? -15.899 -9.566 27.445 1.00 91.50 253 ILE A C 1
ATOM 2112 O O . ILE A 1 253 ? -16.692 -8.918 28.128 1.00 91.50 253 ILE A O 1
ATOM 2116 N N . ILE A 1 254 ? -15.064 -9.012 26.569 1.00 94.00 254 ILE A N 1
ATOM 2117 C CA . ILE A 1 254 ? -15.049 -7.587 26.254 1.00 94.00 254 ILE A CA 1
ATOM 2118 C C . ILE A 1 254 ? -16.004 -7.348 25.088 1.00 94.00 254 ILE A C 1
ATOM 2120 O O . ILE A 1 254 ? -15.780 -7.851 23.988 1.00 94.00 254 ILE A O 1
ATOM 2124 N N . GLU A 1 255 ? -17.068 -6.589 25.321 1.00 94.75 255 GLU A N 1
ATOM 2125 C CA . GLU A 1 255 ? -18.056 -6.248 24.296 1.00 94.75 255 GLU A CA 1
ATOM 2126 C C . GLU A 1 255 ? -17.849 -4.820 23.816 1.00 94.75 255 GLU A C 1
ATOM 2128 O O . GLU A 1 255 ? -17.963 -3.875 24.599 1.00 94.75 255 GLU A O 1
ATOM 2133 N N . ILE A 1 256 ? -17.557 -4.665 22.526 1.00 95.56 256 ILE A N 1
ATOM 2134 C CA . ILE A 1 256 ? -17.193 -3.383 21.928 1.00 95.56 256 ILE A CA 1
ATOM 2135 C C . ILE A 1 256 ? -18.118 -3.079 20.760 1.00 95.56 256 ILE A C 1
ATOM 2137 O O . ILE A 1 256 ? -18.217 -3.862 19.821 1.00 95.56 256 ILE A O 1
ATOM 2141 N N . TYR A 1 257 ? -18.733 -1.904 20.781 1.00 94.56 257 TYR A N 1
ATOM 2142 C CA . TYR A 1 257 ? -19.448 -1.337 19.645 1.00 94.56 257 TYR A CA 1
ATOM 2143 C C . TYR A 1 257 ? -18.540 -0.333 18.950 1.00 94.56 257 TYR A C 1
ATOM 2145 O O . TYR A 1 257 ? -17.997 0.555 19.606 1.00 94.56 257 TYR A O 1
ATOM 2153 N N . THR A 1 258 ? -18.357 -0.476 17.644 1.00 95.00 258 THR A N 1
ATOM 2154 C CA . THR A 1 258 ? -17.479 0.383 16.838 1.00 95.00 258 THR A CA 1
ATOM 2155 C C . THR A 1 258 ? -18.282 1.081 15.753 1.00 95.00 258 THR A C 1
ATOM 2157 O O . THR A 1 258 ? -19.158 0.450 15.165 1.00 95.00 258 THR A O 1
ATOM 2160 N N . ASP A 1 259 ? -17.935 2.329 15.454 1.00 91.50 259 ASP A N 1
ATOM 2161 C CA . ASP A 1 259 ? -18.563 3.122 14.395 1.00 91.50 259 ASP A CA 1
ATOM 2162 C C . ASP A 1 259 ? -17.521 4.020 13.703 1.00 91.50 259 ASP A C 1
ATOM 2164 O O . ASP A 1 259 ? -16.636 4.609 14.344 1.00 91.50 259 ASP A O 1
ATOM 2168 N N . GLY A 1 260 ? -17.599 4.098 12.376 1.00 88.50 260 GLY A N 1
ATOM 2169 C CA . GLY A 1 260 ? -16.735 4.892 11.519 1.00 88.50 260 GLY A CA 1
ATOM 2170 C C . GLY A 1 260 ? -17.513 5.936 10.719 1.00 88.50 260 GLY A C 1
ATOM 2171 O O . GLY A 1 260 ? -18.060 5.669 9.651 1.00 88.50 260 GLY A O 1
ATOM 2172 N N . ALA A 1 261 ? -17.427 7.200 11.127 1.00 85.12 261 ALA A N 1
ATOM 2173 C CA . ALA A 1 261 ? -18.035 8.297 10.379 1.00 85.12 261 ALA A CA 1
ATOM 2174 C C . ALA A 1 261 ? -17.105 8.825 9.272 1.00 85.12 261 ALA A C 1
ATOM 2176 O O . ALA A 1 261 ? -15.890 8.931 9.438 1.00 85.12 261 ALA A O 1
ATOM 2177 N N . CYS A 1 262 ? -17.658 9.245 8.135 1.00 80.12 262 CYS A N 1
ATOM 2178 C CA . CYS A 1 262 ? -16.893 9.923 7.086 1.00 80.12 262 CYS A CA 1
ATOM 2179 C C . CYS A 1 262 ? -17.681 11.121 6.561 1.00 80.12 262 CYS A C 1
ATOM 2181 O O . CYS A 1 262 ? -18.702 10.946 5.900 1.00 80.12 262 CYS A O 1
ATOM 2183 N N . ASN A 1 263 ? -17.191 12.334 6.818 1.00 72.12 263 ASN A N 1
ATOM 2184 C CA . ASN A 1 263 ? -17.804 13.552 6.307 1.00 72.12 263 ASN A CA 1
ATOM 2185 C C . ASN A 1 263 ? -17.162 13.934 4.967 1.00 72.12 263 ASN A C 1
ATOM 2187 O O . ASN A 1 263 ? -15.983 14.284 4.905 1.00 72.12 263 ASN A O 1
ATOM 2191 N N . LEU A 1 264 ? -17.950 13.842 3.894 1.00 62.38 264 LEU A N 1
ATOM 2192 C CA . LEU A 1 264 ? -17.541 14.144 2.518 1.00 62.38 264 LEU A CA 1
ATOM 2193 C C . LEU A 1 264 ? -18.054 15.507 2.021 1.00 62.38 264 LEU A C 1
ATOM 2195 O O . LEU A 1 264 ? -17.763 15.881 0.886 1.00 62.38 264 LEU A O 1
ATOM 2199 N N . GLU A 1 265 ? -18.819 16.243 2.832 1.00 53.53 265 GLU A N 1
ATOM 2200 C CA . GLU A 1 265 ? -19.610 17.383 2.351 1.00 53.53 265 GLU A CA 1
ATOM 2201 C C . GLU A 1 265 ? -18.862 18.726 2.368 1.00 53.53 265 GLU A C 1
ATOM 2203 O O . GLU A 1 265 ? -19.240 19.648 1.645 1.00 53.53 265 GLU A O 1
ATOM 2208 N N . GLN A 1 266 ? -17.763 18.860 3.120 1.00 48.50 266 GLN A N 1
ATOM 2209 C CA . GLN A 1 266 ? -17.043 20.133 3.246 1.00 48.50 266 GLN A CA 1
ATOM 2210 C C . GLN A 1 266 ? -15.715 20.131 2.474 1.00 48.50 266 GLN A C 1
ATOM 2212 O O . GLN A 1 266 ? -14.751 19.458 2.829 1.00 48.50 266 GLN A O 1
ATOM 2217 N N . ARG A 1 267 ? -15.670 20.945 1.408 1.00 47.16 267 ARG A N 1
ATOM 2218 C CA . ARG A 1 267 ? -14.578 21.101 0.420 1.00 47.16 267 ARG A CA 1
ATOM 2219 C C . ARG A 1 267 ? -13.182 21.437 0.974 1.00 47.16 267 ARG A C 1
ATOM 2221 O O . ARG A 1 267 ? -12.249 21.472 0.178 1.00 47.16 267 ARG A O 1
ATOM 2228 N N . GLN A 1 268 ? -13.021 21.715 2.267 1.00 45.06 268 GLN A N 1
ATOM 2229 C CA . GLN A 1 268 ? -11.738 22.156 2.834 1.00 45.06 268 GLN A CA 1
ATOM 2230 C C . GLN A 1 268 ? -11.193 21.268 3.958 1.00 45.06 268 GLN A C 1
ATOM 2232 O O . GLN A 1 268 ? -9.985 21.267 4.145 1.00 45.06 268 GLN A O 1
ATOM 2237 N N . ASP A 1 269 ? -12.017 20.436 4.601 1.00 52.44 269 ASP A N 1
ATOM 2238 C CA . ASP A 1 269 ? -11.577 19.507 5.649 1.00 52.44 269 ASP A CA 1
ATOM 2239 C C . ASP A 1 269 ? -12.385 18.206 5.551 1.00 52.44 269 ASP A C 1
ATOM 2241 O O . ASP A 1 269 ? -13.327 17.962 6.308 1.00 52.44 269 ASP A O 1
ATOM 2245 N N . ILE A 1 270 ? -12.040 17.356 4.579 1.00 54.84 270 ILE A N 1
ATOM 2246 C CA . ILE A 1 270 ? -12.620 16.012 4.515 1.00 54.84 270 ILE A CA 1
ATOM 2247 C C . ILE A 1 270 ? -12.058 15.239 5.712 1.00 54.84 270 ILE A C 1
ATOM 2249 O O . ILE A 1 270 ? -10.849 15.012 5.810 1.00 54.84 270 ILE A O 1
ATOM 2253 N N . THR A 1 271 ? -12.933 14.839 6.628 1.00 67.12 271 THR A N 1
ATOM 2254 C CA . THR A 1 271 ? -12.551 14.171 7.873 1.00 67.12 271 THR A CA 1
ATOM 2255 C C . THR A 1 271 ? -13.258 12.833 7.994 1.00 67.12 271 THR A C 1
ATOM 2257 O O . THR A 1 271 ? -14.407 12.670 7.581 1.00 67.12 271 THR A O 1
ATOM 2260 N N . MET A 1 272 ? -12.557 11.850 8.547 1.00 81.50 272 MET A N 1
ATOM 2261 C CA . MET A 1 272 ? -13.193 10.634 9.036 1.00 81.50 272 MET A CA 1
ATOM 2262 C C . MET A 1 272 ? -13.097 10.595 10.552 1.00 81.50 272 MET A C 1
ATOM 2264 O O . MET A 1 272 ? -12.041 10.892 11.112 1.00 81.50 272 MET A O 1
ATOM 2268 N N . GLY A 1 273 ? -14.209 10.265 11.190 1.00 85.38 273 GLY A N 1
ATOM 2269 C CA . GLY A 1 273 ? -14.309 10.011 12.613 1.00 85.38 273 GLY A CA 1
ATOM 2270 C C . GLY A 1 273 ? -14.153 8.524 12.888 1.00 85.38 273 GLY A C 1
ATOM 2271 O O . GLY A 1 273 ? -14.603 7.691 12.108 1.00 85.38 273 GLY A O 1
ATOM 2272 N N . ILE A 1 274 ? -13.512 8.201 13.997 1.00 89.94 274 ILE A N 1
ATOM 2273 C CA . ILE A 1 274 ? -13.472 6.853 14.554 1.00 89.94 274 ILE A CA 1
ATOM 2274 C C . ILE A 1 274 ? -14.112 6.912 15.928 1.00 89.94 274 ILE A C 1
ATOM 2276 O O . ILE A 1 274 ? -13.881 7.873 16.663 1.00 89.94 274 ILE A O 1
ATOM 2280 N N . GLY A 1 275 ? -14.905 5.908 16.271 1.00 90.12 275 GLY A N 1
ATOM 2281 C CA . GLY A 1 275 ? -15.550 5.832 17.567 1.00 90.12 275 GLY A CA 1
ATOM 2282 C C . GLY A 1 275 ? -15.722 4.395 18.017 1.00 90.12 275 GLY A C 1
ATOM 2283 O O . GLY A 1 275 ? -15.954 3.500 17.206 1.00 90.12 275 GLY A O 1
ATOM 2284 N N . TRP A 1 276 ? -15.603 4.172 19.319 1.00 94.50 276 TRP A N 1
ATOM 2285 C CA . TRP A 1 276 ? -16.010 2.912 19.919 1.00 94.50 276 TRP A CA 1
ATOM 2286 C C . TRP A 1 276 ? -16.407 3.083 21.382 1.00 94.50 276 TRP A C 1
ATOM 2288 O O . TRP A 1 276 ? -16.014 4.037 22.059 1.00 94.50 276 TRP A O 1
ATOM 2298 N N . HIS A 1 277 ? -17.213 2.142 21.859 1.00 93.25 277 HIS A N 1
ATOM 2299 C CA . HIS A 1 277 ? -17.745 2.103 23.211 1.00 93.25 277 HIS A CA 1
ATOM 2300 C C . HIS A 1 277 ? -17.746 0.670 23.732 1.00 93.25 277 HIS A C 1
ATOM 2302 O O . HIS A 1 277 ? -18.218 -0.239 23.047 1.00 93.25 277 HIS A O 1
ATOM 2308 N N . ILE A 1 278 ? -17.241 0.481 24.949 1.00 92.44 278 ILE A N 1
ATOM 2309 C CA . ILE A 1 278 ? -17.246 -0.812 25.629 1.00 92.44 278 ILE A CA 1
ATOM 2310 C C . ILE A 1 278 ? -18.451 -0.899 26.563 1.00 92.44 278 ILE A C 1
ATOM 2312 O O . ILE A 1 278 ? -18.614 -0.058 27.444 1.00 92.44 278 ILE A O 1
ATOM 2316 N N . THR A 1 279 ? -19.272 -1.935 26.394 1.00 88.88 279 THR A N 1
ATOM 2317 C CA . THR A 1 279 ? -20.426 -2.210 27.269 1.00 88.88 279 THR A CA 1
ATOM 2318 C C . THR A 1 279 ? -20.116 -3.228 28.356 1.00 88.88 279 THR A C 1
ATOM 2320 O O . THR A 1 279 ? -20.748 -3.201 29.411 1.00 88.88 279 THR A O 1
ATOM 2323 N N . GLN A 1 280 ? -19.155 -4.120 28.112 1.00 85.81 280 GLN A N 1
ATOM 2324 C CA . GLN A 1 280 ? -18.665 -5.088 29.090 1.00 85.81 280 GLN A CA 1
ATOM 2325 C C . GLN A 1 280 ? -17.138 -5.175 29.035 1.00 85.81 280 GLN A C 1
ATOM 2327 O O . GLN A 1 280 ? -16.592 -5.218 27.932 1.00 85.81 280 GLN A O 1
ATOM 2332 N N . PRO A 1 281 ? -16.443 -5.235 30.184 1.00 85.19 281 PRO A N 1
ATOM 2333 C CA . PRO A 1 281 ? -16.988 -5.205 31.545 1.00 85.19 281 PRO A CA 1
ATOM 2334 C C . PRO A 1 281 ? -17.584 -3.847 31.942 1.00 85.19 281 PRO A C 1
ATOM 2336 O O . PRO A 1 281 ? -17.136 -2.801 31.480 1.00 85.19 281 PRO A O 1
ATOM 2339 N N . SER A 1 282 ? -18.576 -3.863 32.838 1.00 84.00 282 SER A N 1
ATOM 2340 C CA . SER A 1 282 ? -19.135 -2.636 33.417 1.00 84.00 282 SER A CA 1
ATOM 2341 C C . SER A 1 282 ? -18.096 -1.929 34.290 1.00 84.00 282 SER A C 1
ATOM 2343 O O . SER A 1 282 ? -17.737 -2.408 35.367 1.00 84.00 282 SER A O 1
ATOM 2345 N N . THR A 1 283 ? -17.653 -0.755 33.855 1.00 82.88 283 THR A N 1
ATOM 2346 C CA . THR A 1 283 ? -16.733 0.117 34.591 1.00 82.88 283 THR A CA 1
ATOM 2347 C C . THR A 1 283 ? -17.471 1.294 35.239 1.00 82.88 283 THR A C 1
ATOM 2349 O O . THR A 1 283 ? -18.528 1.699 34.757 1.00 82.88 283 THR A O 1
ATOM 2352 N N . PRO A 1 284 ? -16.931 1.897 36.319 1.00 79.31 284 PRO A N 1
ATOM 2353 C CA . PRO A 1 284 ? -17.542 3.073 36.955 1.00 79.31 284 PRO A CA 1
ATOM 2354 C C . PRO A 1 284 ? -17.645 4.289 36.024 1.00 79.31 284 PRO A C 1
ATOM 2356 O O . PRO A 1 284 ? -18.540 5.116 36.172 1.00 79.31 284 PRO A O 1
ATOM 2359 N N . LEU A 1 285 ? -16.713 4.398 35.075 1.00 80.75 285 LEU A N 1
ATOM 2360 C CA . LEU A 1 285 ? -16.706 5.399 34.014 1.00 80.75 285 LEU A CA 1
ATOM 2361 C C . LEU A 1 285 ? -16.811 4.686 32.665 1.00 80.75 285 LEU A C 1
ATOM 2363 O O . LEU A 1 285 ? -16.104 3.693 32.473 1.00 80.75 285 LEU A O 1
ATOM 2367 N N . PRO A 1 286 ? -17.645 5.170 31.730 1.00 84.00 286 PRO A N 1
ATOM 2368 C CA . PRO A 1 286 ? -17.796 4.538 30.428 1.00 84.00 286 PRO A CA 1
ATOM 2369 C C . PRO A 1 286 ? -16.481 4.611 29.648 1.00 84.00 286 PRO A C 1
ATOM 2371 O O . PRO A 1 286 ? -15.923 5.694 29.450 1.00 84.00 286 PRO A O 1
ATOM 2374 N N . ILE A 1 287 ? -15.996 3.462 29.175 1.00 90.38 287 ILE A N 1
ATOM 2375 C CA . ILE A 1 287 ? -14.833 3.414 28.288 1.00 90.38 287 ILE A CA 1
ATOM 2376 C C . ILE A 1 287 ? -15.331 3.698 26.870 1.00 90.38 287 ILE A C 1
ATOM 2378 O O . ILE A 1 287 ? -15.816 2.821 26.153 1.00 90.38 287 ILE A O 1
ATOM 2382 N N . THR A 1 288 ? -15.236 4.969 26.496 1.00 91.38 288 THR A N 1
ATOM 2383 C CA . THR A 1 288 ? -15.565 5.474 25.163 1.00 91.38 288 THR A CA 1
ATOM 2384 C C . THR A 1 288 ? -14.357 6.166 24.572 1.00 91.38 288 THR A C 1
ATOM 2386 O O . THR A 1 288 ? -13.591 6.834 25.268 1.00 91.38 288 THR A O 1
ATOM 2389 N N . PHE A 1 289 ? -14.213 6.043 23.263 1.00 91.06 289 PHE A N 1
ATOM 2390 C CA . PHE A 1 289 ? -13.215 6.779 22.519 1.00 91.06 289 PHE A CA 1
ATOM 2391 C C . PHE A 1 289 ? -13.838 7.347 21.260 1.00 91.06 289 PHE A C 1
ATOM 2393 O O . PHE A 1 289 ? -14.624 6.687 20.583 1.00 91.06 289 PHE A O 1
ATOM 2400 N N . SER A 1 290 ? -13.447 8.575 20.940 1.00 89.25 290 SER A N 1
ATOM 2401 C CA . SER A 1 290 ? -13.691 9.162 19.635 1.00 89.25 290 SER A CA 1
ATOM 2402 C C . SER A 1 290 ? -12.443 9.896 19.171 1.00 89.25 290 SER A C 1
ATOM 2404 O O . SER A 1 290 ? -11.721 10.509 19.959 1.00 89.25 290 SER A O 1
ATOM 2406 N N . GLY A 1 291 ? -12.173 9.809 17.878 1.00 84.06 291 GLY A N 1
ATOM 2407 C CA . GLY A 1 291 ? -11.045 10.459 17.236 1.00 84.06 291 GLY A CA 1
ATOM 2408 C C . GLY A 1 291 ? -11.426 10.921 15.842 1.00 84.06 291 GLY A C 1
ATOM 2409 O O . GLY A 1 291 ? -12.424 10.483 15.274 1.00 84.06 291 GLY A O 1
ATOM 2410 N N . SER A 1 292 ? -10.622 11.807 15.265 1.00 80.38 292 SER A N 1
ATOM 2411 C CA . SER A 1 292 ? -10.795 12.228 13.877 1.00 80.38 292 SER A CA 1
ATOM 2412 C C . SER A 1 292 ? -9.467 12.212 13.135 1.00 80.38 292 SER A C 1
ATOM 2414 O O . SER A 1 292 ? -8.405 12.449 13.708 1.00 80.38 292 SER A O 1
ATOM 2416 N N . CYS A 1 293 ? -9.523 11.916 11.840 1.00 68.94 293 CYS A N 1
ATOM 2417 C CA . CYS A 1 293 ? -8.380 11.931 10.943 1.00 68.94 293 CYS A CA 1
ATOM 2418 C C . CYS A 1 293 ? -8.696 12.820 9.737 1.00 68.94 293 CYS A C 1
ATOM 2420 O O . CYS A 1 293 ? -9.718 12.637 9.071 1.00 68.94 293 CYS A O 1
ATOM 2422 N N . LYS A 1 294 ? -7.802 13.773 9.454 1.00 61.38 294 LYS A N 1
ATOM 2423 C CA . LYS A 1 294 ? -7.968 14.793 8.404 1.00 61.38 294 LYS A CA 1
ATOM 2424 C C . LYS A 1 294 ? -7.325 14.422 7.058 1.00 61.38 294 LYS A C 1
ATOM 2426 O O . LYS A 1 294 ? -7.380 15.196 6.110 1.00 61.38 294 LYS A O 1
ATOM 2431 N N . HIS A 1 295 ? -6.711 13.239 6.941 1.00 55.97 295 HIS A N 1
ATOM 2432 C CA . HIS A 1 295 ? -5.959 12.844 5.744 1.00 55.97 295 HIS A CA 1
ATOM 2433 C C . HIS A 1 295 ? -6.446 11.515 5.147 1.00 55.97 295 HIS A C 1
ATOM 2435 O O . HIS A 1 295 ? -6.436 10.462 5.793 1.00 55.97 295 HIS A O 1
ATOM 2441 N N . PHE A 1 296 ? -6.833 11.561 3.867 1.00 63.50 296 PHE A N 1
ATOM 2442 C CA . PHE A 1 296 ? -7.370 10.432 3.091 1.00 63.50 296 PHE A CA 1
ATOM 2443 C C . PHE A 1 296 ? -8.526 9.698 3.795 1.00 63.50 296 PHE A C 1
ATOM 2445 O O . PHE A 1 296 ? -8.399 8.501 4.091 1.00 63.50 296 PHE A O 1
ATOM 2452 N N . PRO A 1 297 ? -9.626 10.402 4.104 1.00 68.88 297 PRO A N 1
ATOM 2453 C CA . PRO A 1 297 ? -10.785 9.804 4.744 1.00 68.88 297 PRO A CA 1
ATOM 2454 C C . PRO A 1 297 ? -11.540 8.897 3.770 1.00 68.88 297 PRO A C 1
ATOM 2456 O O . PRO A 1 297 ? -11.680 9.181 2.581 1.00 68.88 297 PRO A O 1
ATOM 2459 N N . SER A 1 298 ? -12.029 7.779 4.287 1.00 79.50 298 SER A N 1
ATOM 2460 C CA . SER A 1 298 ? -13.003 6.931 3.604 1.00 79.50 298 SER A CA 1
ATOM 2461 C C . SER A 1 298 ? -13.778 6.164 4.662 1.00 79.50 298 SER A C 1
ATOM 2463 O O . SER A 1 298 ? -13.149 5.703 5.613 1.00 79.50 298 SER A O 1
ATOM 2465 N N . SER A 1 299 ? -15.084 5.973 4.475 1.00 81.62 299 SER A N 1
ATOM 2466 C CA . SER A 1 299 ? -15.934 5.238 5.426 1.00 81.62 299 SER A CA 1
ATOM 2467 C C . SER A 1 299 ? -15.339 3.869 5.792 1.00 81.62 299 SER A C 1
ATOM 2469 O O . SER A 1 299 ? -15.065 3.625 6.956 1.00 81.62 299 SER A O 1
ATOM 2471 N N . THR A 1 300 ? -14.935 3.040 4.823 1.00 84.44 300 THR A N 1
ATOM 2472 C CA . THR A 1 300 ? -14.308 1.732 5.119 1.00 84.44 300 THR A CA 1
ATOM 2473 C C . THR A 1 300 ? -13.026 1.827 5.960 1.00 84.44 300 THR A C 1
ATOM 2475 O O . THR A 1 300 ? -12.727 0.935 6.748 1.00 84.44 300 THR A O 1
ATOM 2478 N N . LYS A 1 301 ? -12.242 2.898 5.795 1.00 83.69 301 LYS A N 1
ATOM 2479 C CA . LYS A 1 301 ? -11.018 3.135 6.582 1.00 83.69 301 LYS A CA 1
ATOM 2480 C C . LYS A 1 301 ? -11.349 3.611 7.997 1.00 83.69 301 LYS A C 1
ATOM 2482 O O . LYS A 1 301 ? -10.649 3.219 8.923 1.00 83.69 301 LYS A O 1
ATOM 2487 N N . ALA A 1 302 ? -12.397 4.420 8.148 1.00 87.56 302 ALA A N 1
ATOM 2488 C CA . ALA A 1 302 ? -12.919 4.850 9.439 1.00 87.56 302 ALA A CA 1
ATOM 2489 C C . ALA A 1 302 ? -13.336 3.631 10.274 1.00 87.56 302 ALA A C 1
ATOM 2491 O O . ALA A 1 302 ? -12.828 3.437 11.373 1.00 87.56 302 ALA A O 1
ATOM 2492 N N . GLU A 1 303 ? -14.130 2.742 9.676 1.00 91.12 303 GLU A N 1
ATOM 2493 C CA . GLU A 1 303 ? -14.576 1.482 10.281 1.00 91.12 303 GLU A CA 1
ATOM 2494 C C . GLU A 1 303 ? -13.407 0.579 10.687 1.00 91.12 303 GLU A C 1
ATOM 2496 O O . GLU A 1 303 ? -13.307 0.119 11.823 1.00 91.12 303 GLU A O 1
ATOM 2501 N N . ALA A 1 304 ? -12.458 0.357 9.772 1.00 89.56 304 ALA A N 1
ATOM 2502 C CA . ALA A 1 304 ? -11.291 -0.471 10.058 1.00 89.56 304 ALA A CA 1
ATOM 2503 C C . ALA A 1 304 ? -10.429 0.104 11.197 1.00 89.56 304 ALA A C 1
ATOM 2505 O O . ALA A 1 304 ? -9.887 -0.649 12.006 1.00 89.56 304 ALA A O 1
ATOM 2506 N N . TYR A 1 305 ? -10.298 1.430 11.284 1.00 87.69 305 TYR A N 1
ATOM 2507 C CA . TYR A 1 305 ? -9.569 2.079 12.370 1.00 87.69 305 TYR A CA 1
ATOM 2508 C C . TYR A 1 305 ? -10.335 2.100 13.691 1.00 87.69 305 TYR A C 1
ATOM 2510 O O . TYR A 1 305 ? -9.694 1.969 14.734 1.00 87.69 305 TYR A O 1
ATOM 2518 N N . ALA A 1 306 ? -11.665 2.194 13.676 1.00 91.00 306 ALA A N 1
ATOM 2519 C CA . ALA A 1 306 ? -12.477 2.017 14.876 1.00 91.00 306 ALA A CA 1
ATOM 2520 C C . ALA A 1 306 ? -12.238 0.621 15.484 1.00 91.00 306 ALA A C 1
ATOM 2522 O O . ALA A 1 306 ? -11.878 0.516 16.654 1.00 91.00 306 ALA A O 1
ATOM 2523 N N . ILE A 1 307 ? -12.273 -0.434 14.660 1.00 92.25 307 ILE A N 1
ATOM 2524 C CA . ILE A 1 307 ? -11.963 -1.813 15.083 1.00 92.25 307 ILE A CA 1
ATOM 2525 C C . ILE A 1 307 ? -10.512 -1.945 15.569 1.00 92.25 307 ILE A C 1
ATOM 2527 O O . ILE A 1 307 ? -10.247 -2.533 16.614 1.00 92.25 307 ILE A O 1
ATOM 2531 N N . CYS A 1 308 ? -9.549 -1.398 14.825 1.00 89.00 308 CYS A N 1
ATOM 2532 C CA . CYS A 1 308 ? -8.133 -1.544 15.158 1.00 89.00 308 CYS A CA 1
ATOM 2533 C C . CYS A 1 308 ? -7.762 -0.831 16.468 1.00 89.00 308 CYS A C 1
ATOM 2535 O O . CYS A 1 308 ? -7.033 -1.393 17.281 1.00 89.00 308 CYS A O 1
ATOM 2537 N N . THR A 1 309 ? -8.286 0.376 16.698 1.00 87.69 309 THR A N 1
ATOM 2538 C CA . THR A 1 309 ? -8.049 1.119 17.948 1.00 87.69 309 THR A CA 1
ATOM 2539 C C . THR A 1 309 ? -8.792 0.517 19.141 1.00 87.69 309 THR A C 1
ATOM 2541 O O . THR A 1 309 ? -8.270 0.570 20.250 1.00 87.69 309 THR A O 1
ATOM 2544 N N . ALA A 1 310 ? -9.946 -0.121 18.927 1.00 91.06 310 ALA A N 1
ATOM 2545 C CA . ALA A 1 310 ? -10.629 -0.906 19.954 1.00 91.06 310 ALA A CA 1
ATOM 2546 C C . ALA A 1 310 ? -9.829 -2.153 20.368 1.00 91.06 310 ALA A C 1
ATOM 2548 O O . ALA A 1 310 ? -9.637 -2.415 21.553 1.00 91.06 310 ALA A O 1
ATOM 2549 N N . LEU A 1 311 ? -9.306 -2.905 19.395 1.00 89.81 311 LEU A N 1
ATOM 2550 C CA . LEU A 1 311 ? -8.449 -4.064 19.668 1.00 89.81 311 LEU A CA 1
ATOM 2551 C C . LEU A 1 311 ? -7.138 -3.672 20.346 1.00 89.81 311 LEU A C 1
ATOM 2553 O O . LEU A 1 311 ? -6.586 -4.463 21.104 1.00 89.81 311 LEU A O 1
ATOM 2557 N N . LEU A 1 312 ? -6.652 -2.455 20.092 1.00 86.50 312 LEU A N 1
ATOM 2558 C CA . LEU A 1 312 ? -5.410 -1.958 20.669 1.00 86.50 312 LEU A CA 1
ATOM 2559 C C . LEU A 1 312 ? -5.432 -2.002 22.195 1.00 86.50 312 LEU A C 1
ATOM 2561 O O . LEU A 1 312 ? -4.458 -2.429 22.799 1.00 86.50 312 LEU A O 1
ATOM 2565 N N . ILE A 1 313 ? -6.543 -1.587 22.805 1.00 87.69 313 ILE A N 1
ATOM 2566 C CA . ILE A 1 313 ? -6.679 -1.514 24.263 1.00 87.69 313 ILE A CA 1
ATOM 2567 C C . ILE A 1 313 ? -7.031 -2.861 24.904 1.00 87.69 313 ILE A C 1
ATOM 2569 O O . ILE A 1 313 ? -7.073 -2.958 26.127 1.00 87.69 313 ILE A O 1
ATOM 2573 N N . CYS A 1 314 ? -7.281 -3.900 24.106 1.00 88.31 314 CYS A N 1
ATOM 2574 C CA . CYS A 1 314 ? -7.633 -5.218 24.616 1.00 88.31 314 CYS A CA 1
ATOM 2575 C C . CYS A 1 314 ? -6.373 -5.957 25.105 1.00 88.31 314 CYS A C 1
ATOM 2577 O O . CYS A 1 314 ? -5.423 -6.127 24.333 1.00 88.31 314 CYS A O 1
ATOM 2579 N N . PRO A 1 315 ? -6.349 -6.452 26.356 1.00 84.38 315 PRO A N 1
ATOM 2580 C CA . PRO A 1 315 ? -5.227 -7.232 26.863 1.00 84.38 315 PRO A CA 1
ATOM 2581 C C . PRO A 1 315 ? -4.984 -8.508 26.040 1.00 84.38 315 PRO A C 1
ATOM 2583 O O . PRO A 1 315 ? -5.932 -9.081 25.488 1.00 84.38 315 PRO A O 1
ATOM 2586 N N . PRO A 1 316 ? -3.740 -9.012 25.971 1.00 82.56 316 PRO A N 1
ATOM 2587 C CA . PRO A 1 316 ? -3.451 -10.274 25.300 1.00 82.56 316 PRO A CA 1
ATOM 2588 C C . PRO A 1 316 ? -4.302 -11.420 25.860 1.00 82.56 316 PRO A C 1
ATOM 2590 O O . PRO A 1 316 ? -4.497 -11.514 27.069 1.00 82.56 316 PRO A O 1
ATOM 2593 N N . ARG A 1 317 ? -4.745 -12.334 24.985 1.00 81.88 317 ARG A N 1
ATOM 2594 C CA . ARG A 1 317 ? -5.579 -13.506 25.333 1.00 81.88 317 ARG A CA 1
ATOM 2595 C C . ARG A 1 317 ? -6.980 -13.178 25.874 1.00 81.88 317 ARG A C 1
ATOM 2597 O O . ARG A 1 317 ? -7.644 -14.074 26.385 1.00 81.88 317 ARG A O 1
ATOM 2604 N N . SER A 1 318 ? -7.441 -11.936 25.743 1.00 86.06 318 SER A N 1
ATOM 2605 C CA . SER A 1 318 ? -8.829 -11.576 26.047 1.00 86.06 318 SER A CA 1
ATOM 2606 C C . SER A 1 318 ? -9.812 -12.172 25.031 1.00 86.06 318 SER A C 1
ATOM 2608 O O . SER A 1 318 ? -9.488 -12.360 23.855 1.00 86.06 318 SER A O 1
ATOM 2610 N N . LYS A 1 319 ? -11.036 -12.460 25.488 1.00 91.44 319 LYS A N 1
ATOM 2611 C CA . LYS A 1 319 ? -12.173 -12.801 24.622 1.00 91.44 319 LYS A CA 1
ATOM 2612 C C . LYS A 1 319 ? -12.895 -11.508 24.257 1.00 91.44 319 LYS A C 1
ATOM 2614 O O . LYS A 1 319 ? -13.395 -10.826 25.147 1.00 91.44 319 LYS A O 1
ATOM 2619 N N . VAL A 1 320 ? -12.944 -11.167 22.971 1.00 93.12 320 VAL A N 1
ATOM 2620 C CA . VAL A 1 320 ? -13.482 -9.881 22.499 1.00 93.12 320 VAL A CA 1
ATOM 2621 C C . VAL A 1 320 ? -14.592 -10.113 21.479 1.00 93.12 320 VAL A C 1
ATOM 2623 O O . VAL A 1 320 ? -14.375 -10.771 20.463 1.00 93.12 320 VAL A O 1
ATOM 2626 N N . ASN A 1 321 ? -15.759 -9.525 21.734 1.00 94.38 321 ASN A N 1
ATOM 2627 C CA . ASN A 1 321 ? -16.875 -9.439 20.802 1.00 94.38 321 ASN A CA 1
ATOM 2628 C C . ASN A 1 321 ? -16.943 -8.013 20.250 1.00 94.38 321 ASN A C 1
ATOM 2630 O O . ASN A 1 321 ? -17.143 -7.063 21.006 1.00 94.38 321 ASN A O 1
ATOM 2634 N N . ILE A 1 322 ? -16.783 -7.866 18.935 1.00 95.00 322 ILE A N 1
ATOM 2635 C CA . ILE A 1 322 ? -16.863 -6.570 18.254 1.00 95.00 322 ILE A CA 1
ATOM 2636 C C . ILE A 1 322 ? -18.146 -6.513 17.432 1.00 95.00 322 ILE A C 1
ATOM 2638 O O . ILE A 1 322 ? -18.360 -7.334 16.541 1.00 95.00 322 ILE A O 1
ATOM 2642 N N . TYR A 1 323 ? -18.967 -5.508 17.711 1.00 94.62 323 TYR A N 1
ATOM 2643 C CA . TYR A 1 323 ? -20.196 -5.195 17.004 1.00 94.62 323 TYR A CA 1
ATOM 2644 C C . TYR A 1 323 ? -19.952 -3.984 16.093 1.00 94.62 323 TYR A C 1
ATOM 2646 O O . TYR A 1 323 ? -19.671 -2.881 16.559 1.00 94.62 323 TYR A O 1
ATOM 2654 N N . THR A 1 324 ? -20.049 -4.203 14.783 1.00 93.38 324 THR A N 1
ATOM 2655 C CA . THR A 1 324 ? -19.916 -3.185 13.729 1.00 93.38 324 THR A CA 1
ATOM 2656 C C . THR A 1 324 ? -21.044 -3.375 12.721 1.00 93.38 324 THR A C 1
ATOM 2658 O O . THR A 1 324 ? -21.437 -4.507 12.435 1.00 93.38 324 THR A O 1
ATOM 2661 N N . ASP A 1 325 ? -21.564 -2.286 12.167 1.00 90.62 325 ASP A N 1
ATOM 2662 C CA . ASP A 1 325 ? -22.526 -2.304 11.060 1.00 90.62 325 ASP A CA 1
ATOM 2663 C C . ASP A 1 325 ? -21.834 -2.321 9.677 1.00 90.62 325 ASP A C 1
ATOM 2665 O O . ASP A 1 325 ? -22.479 -2.488 8.635 1.00 90.62 325 ASP A O 1
ATOM 2669 N N . SER A 1 326 ? -20.498 -2.240 9.648 1.00 92.19 326 SER A N 1
ATOM 2670 C CA . SER A 1 326 ? -19.695 -2.293 8.431 1.00 92.19 326 SER A CA 1
ATOM 2671 C C . SER A 1 326 ? -19.640 -3.700 7.835 1.00 92.19 326 SER A C 1
ATOM 2673 O O . SER A 1 326 ? -18.724 -4.495 8.081 1.00 92.19 326 SER A O 1
ATOM 2675 N N . LEU A 1 327 ? -20.575 -3.982 6.923 1.00 88.25 327 LEU A N 1
ATOM 2676 C CA . LEU A 1 327 ? -20.595 -5.222 6.137 1.00 88.25 327 LEU A CA 1
ATOM 2677 C C . LEU A 1 327 ? -19.267 -5.472 5.396 1.00 88.25 327 LEU A C 1
ATOM 2679 O O . LEU A 1 327 ? -18.861 -6.616 5.186 1.00 88.25 327 LEU A O 1
ATOM 2683 N N . CYS A 1 328 ? -18.559 -4.407 5.005 1.00 85.31 328 CYS A N 1
ATOM 2684 C CA . CYS A 1 328 ? -17.256 -4.525 4.357 1.00 85.31 328 CYS A CA 1
ATOM 2685 C C . CYS A 1 328 ? -16.191 -5.102 5.302 1.00 85.31 328 CYS A C 1
ATOM 2687 O O . CYS A 1 328 ? -15.439 -5.991 4.886 1.00 85.31 328 CYS A O 1
ATOM 2689 N N . CYS A 1 329 ? -16.143 -4.643 6.556 1.00 89.62 329 CYS A N 1
ATOM 2690 C CA . CYS A 1 329 ? -15.230 -5.184 7.562 1.00 89.62 329 CYS A CA 1
ATOM 2691 C C . CYS A 1 329 ? -15.581 -6.639 7.904 1.00 89.62 329 CYS A C 1
ATOM 2693 O O . CYS A 1 329 ? -14.685 -7.482 7.915 1.00 89.62 329 CYS A O 1
ATOM 2695 N N . ILE A 1 330 ? -16.871 -6.958 8.060 1.00 89.75 330 ILE A N 1
ATOM 2696 C CA . ILE A 1 330 ? -17.357 -8.323 8.334 1.00 89.75 330 ILE A CA 1
ATOM 2697 C C . ILE A 1 330 ? -16.946 -9.298 7.218 1.00 89.75 330 ILE A C 1
ATOM 2699 O O . ILE A 1 330 ? -16.324 -10.329 7.475 1.00 89.75 330 ILE A O 1
ATOM 2703 N N . ASN A 1 331 ? -17.213 -8.953 5.955 1.00 89.81 331 ASN A N 1
ATOM 2704 C CA . ASN A 1 331 ? -16.838 -9.795 4.814 1.00 89.81 331 ASN A CA 1
ATOM 2705 C C . ASN A 1 331 ? -15.319 -9.996 4.710 1.00 89.81 331 ASN A C 1
ATOM 2707 O O . ASN A 1 331 ? -14.846 -11.084 4.367 1.00 89.81 331 ASN A O 1
ATOM 2711 N N . THR A 1 332 ? -14.546 -8.947 5.005 1.00 86.38 332 THR A N 1
ATOM 2712 C CA . THR A 1 332 ? -13.079 -9.009 4.993 1.00 86.38 332 THR A CA 1
ATOM 2713 C C . THR A 1 332 ? -12.568 -9.943 6.086 1.00 86.38 332 THR A C 1
ATOM 2715 O O . THR A 1 332 ? -11.716 -10.784 5.805 1.00 86.38 332 THR A O 1
ATOM 2718 N N . PHE A 1 333 ? -13.128 -9.858 7.295 1.00 88.19 333 PHE A N 1
ATOM 2719 C CA . PHE A 1 333 ? -12.799 -10.756 8.398 1.00 88.19 333 PHE A CA 1
ATOM 2720 C C . PHE A 1 333 ? -13.049 -12.221 8.026 1.00 88.19 333 PHE A C 1
ATOM 2722 O O . PHE A 1 333 ? -12.120 -13.021 8.100 1.00 88.19 333 PHE A O 1
ATOM 2729 N N . HIS A 1 334 ? -14.242 -12.556 7.520 1.00 89.75 334 HIS A N 1
ATOM 2730 C CA . HIS A 1 334 ? -14.557 -13.922 7.081 1.00 89.75 334 HIS A CA 1
ATOM 2731 C C . HIS A 1 334 ? -13.632 -14.426 5.968 1.00 89.75 334 HIS A C 1
ATOM 2733 O O . HIS A 1 334 ? -13.271 -15.597 5.934 1.00 89.75 334 HIS A O 1
ATOM 2739 N N . THR A 1 335 ? -13.220 -13.549 5.051 1.00 87.81 335 THR A N 1
ATOM 2740 C CA . THR A 1 335 ? -12.278 -13.923 3.986 1.00 87.81 335 THR A CA 1
ATOM 2741 C C . THR A 1 335 ? -10.905 -14.283 4.556 1.00 87.81 335 THR A C 1
ATOM 2743 O O . THR A 1 335 ? -10.295 -15.253 4.113 1.00 87.81 335 THR A O 1
ATOM 2746 N N . ILE A 1 336 ? -10.421 -13.513 5.536 1.00 83.69 336 ILE A N 1
ATOM 2747 C CA . ILE A 1 336 ? -9.129 -13.755 6.189 1.00 83.69 336 ILE A CA 1
ATOM 2748 C C . ILE A 1 336 ? -9.185 -15.035 7.025 1.00 83.69 336 ILE A C 1
ATOM 2750 O O . ILE A 1 336 ? -8.287 -15.863 6.908 1.00 83.69 336 ILE A O 1
ATOM 2754 N N . THR A 1 337 ? -10.234 -15.226 7.829 1.00 82.69 337 THR A N 1
ATOM 2755 C CA . THR A 1 337 ? -10.357 -16.402 8.702 1.00 82.69 337 THR A CA 1
ATOM 2756 C C . THR A 1 337 ? -10.526 -17.695 7.915 1.00 82.69 337 THR A C 1
ATOM 2758 O O . THR A 1 337 ? -9.865 -18.675 8.234 1.00 82.69 337 THR A O 1
ATOM 2761 N N . ASN A 1 338 ? -11.303 -17.687 6.830 1.00 80.94 338 ASN A N 1
ATOM 2762 C CA . ASN A 1 338 ? -11.446 -18.854 5.952 1.00 80.94 338 ASN A CA 1
ATOM 2763 C C . ASN A 1 338 ? -10.154 -19.205 5.189 1.00 80.94 338 ASN A C 1
ATOM 2765 O O . ASN A 1 338 ? -10.019 -20.322 4.694 1.00 80.94 338 ASN A O 1
ATOM 2769 N N . ALA A 1 339 ? -9.225 -18.256 5.037 1.00 74.50 339 ALA A N 1
ATOM 2770 C CA . ALA A 1 339 ? -7.945 -18.474 4.363 1.00 74.50 339 ALA A CA 1
ATOM 2771 C C . ALA A 1 339 ? -6.841 -18.990 5.304 1.00 74.50 339 ALA A C 1
ATOM 2773 O O . ALA A 1 339 ? -5.783 -19.408 4.823 1.00 74.50 339 ALA A O 1
ATOM 2774 N N . LEU A 1 340 ? -7.056 -18.954 6.622 1.00 66.25 340 LEU A N 1
ATOM 2775 C CA . LEU A 1 340 ? -6.127 -19.513 7.599 1.00 66.25 340 LEU A CA 1
ATOM 2776 C C . LEU A 1 340 ? -6.358 -21.031 7.700 1.00 66.25 340 LEU A C 1
ATOM 2778 O O . LEU A 1 340 ? -7.507 -21.462 7.787 1.00 66.25 340 LEU A O 1
ATOM 2782 N N . PRO A 1 341 ? -5.301 -21.866 7.665 1.00 50.59 341 PRO A N 1
ATOM 2783 C CA . PRO A 1 341 ? -5.459 -23.297 7.894 1.00 50.59 341 PRO A CA 1
ATOM 2784 C C . PRO A 1 341 ? -6.047 -23.511 9.290 1.00 50.59 341 PRO A C 1
ATOM 2786 O O . PRO A 1 341 ? -5.575 -22.888 10.242 1.00 50.59 341 PRO A O 1
ATOM 2789 N N . HIS A 1 342 ? -7.065 -24.370 9.401 1.00 51.88 342 HIS A N 1
ATOM 2790 C CA . HIS A 1 342 ? -7.610 -24.791 10.689 1.00 51.88 342 HIS A CA 1
ATOM 2791 C C . HIS A 1 342 ? -6.451 -25.274 11.567 1.00 51.88 342 HIS A C 1
ATOM 2793 O O . HIS A 1 342 ? -5.813 -26.282 11.266 1.00 51.88 342 HIS A O 1
ATOM 2799 N N . GLN A 1 343 ? -6.120 -24.505 12.604 1.00 45.34 343 GLN A N 1
ATOM 2800 C CA . GLN A 1 343 ? -5.371 -25.053 13.720 1.00 45.34 343 GLN A CA 1
ATOM 2801 C C . GLN A 1 343 ? -6.382 -25.891 14.491 1.00 45.34 343 GLN A C 1
ATOM 2803 O O . GLN A 1 343 ? -7.309 -25.348 15.083 1.00 45.34 343 GLN A O 1
ATOM 2808 N N . ASP A 1 344 ? -6.251 -27.210 14.378 1.00 38.12 344 ASP A N 1
ATOM 2809 C CA . ASP A 1 344 ? -6.933 -28.133 15.271 1.00 38.12 344 ASP A CA 1
ATOM 2810 C C . ASP A 1 344 ? -6.393 -27.864 16.683 1.00 38.12 344 ASP A C 1
ATOM 2812 O O . ASP A 1 344 ? -5.227 -28.144 16.978 1.00 38.12 344 ASP A O 1
ATOM 2816 N N . ASP A 1 345 ? -7.222 -27.246 17.524 1.00 39.09 345 ASP A N 1
ATOM 2817 C CA . ASP A 1 345 ? -6.957 -27.089 18.950 1.00 39.09 345 ASP A CA 1
ATOM 2818 C C . ASP A 1 345 ? -6.967 -28.488 19.597 1.00 39.09 345 ASP A C 1
ATOM 2820 O O . ASP A 1 345 ? -8.008 -29.147 19.649 1.00 39.09 345 ASP A O 1
ATOM 2824 N N . ASN A 1 346 ? -5.799 -28.938 20.067 1.00 32.38 346 ASN A N 1
ATOM 2825 C CA . ASN A 1 346 ? -5.635 -30.061 20.999 1.00 32.38 346 ASN A CA 1
ATOM 2826 C C . ASN A 1 346 ? -5.284 -29.532 22.386 1.00 32.38 346 ASN A C 1
ATOM 2828 O O . ASN A 1 346 ? -4.351 -28.695 22.463 1.00 32.38 346 ASN A O 1
#